Protein AF-A0A352UKM7-F1 (afdb_monomer_lite)

Secondary structure (DSSP, 8-state):
--HHHHHHH---HHHHHTSPPHHHHHHHHHHHH-SSEEEEESSSHHHHHHHHHHHHHT---TTEEEEEEHHHHHHHHHT--SS---HHHHHHHTT----S-TT-HHHHHHHHHHHHTTS-HHHHHHHHHHHHHHHHSPPS-------SSPPPSEEEEEEEESSHHHHHH-HHHHSPBPTTT--B-EE---EEEETTEEEEEEEETTTEEEEEEEEEEE-TTS-EEEEEEEEE--HHHHHHHHHHHSSPP------------

Sequence (261 aa):
MHYKVKKLTGFDKERLALGASFPEALERLRTWCGENVTFLTWGYDDRYIMEQNIIIHDLDWDWITDWVNLQLIYNLQTGGDKNQKALSTAMAHFGIEQTRVAHDALGDAYNTGLVCSQLDLGLGLAQYTDAVKAMAAKPPKEKKAENNGPDPLQHMSFAPFSSKGEAFADKNLVAPSCPICDREMTLKKWVNQGDQRYMNLAECPEHGKDLVRLKFRRGDDGAYSVTRIIYPADESLERFYGKKASQPGHRGKRRSRVKKI

Foldseek 3Di:
DDPVLCVQQVDDPVNVVVDDDPVVVVVVVCVVPDAADEAEAQDDVVVVVNVVVCVVVVHDDNRYNYYHNVVLQVCVVVVHDPDRDDLVVLCVVVVNDQPDDPNHPVSRVVSSVVSVVVGPVVVSVVCRVVSVVVSVDDDDDDDDDDDPAADWLDKDKDDWALDPVRQCVDCVNPFFADSPPRHTWDWDDWFDPPQQKIWIWTADPPLGIKIKMWHWDQDPVRIIMIMITIGHDDPVNVVVVVVRVPDDDPPPPPPPPPDDD

pLDDT: mean 79.45, std 16.73, range [32.88, 97.44]

Structure (mmCIF, N/CA/C/O backbone):
data_AF-A0A352UKM7-F1
#
_entry.id   AF-A0A352UKM7-F1
#
loop_
_atom_site.group_PDB
_atom_site.id
_atom_site.type_symbol
_atom_site.label_atom_id
_atom_site.label_alt_id
_atom_site.label_comp_id
_atom_site.label_asym_id
_atom_site.label_entity_id
_atom_site.label_seq_id
_atom_site.pdbx_PDB_ins_code
_atom_site.Cartn_x
_atom_site.Cartn_y
_atom_site.Cartn_z
_atom_site.occupancy
_atom_site.B_iso_or_equiv
_atom_site.auth_seq_id
_atom_site.auth_comp_id
_atom_site.auth_asym_id
_atom_site.auth_atom_id
_atom_site.pdbx_PDB_model_num
ATOM 1 N N . MET A 1 1 ? 18.880 9.086 9.782 1.00 52.75 1 MET A N 1
ATOM 2 C CA . MET A 1 1 ? 17.548 9.705 9.619 1.00 52.75 1 MET A CA 1
ATOM 3 C C . MET A 1 1 ? 17.629 10.869 8.643 1.00 52.75 1 MET A C 1
ATOM 5 O O . MET A 1 1 ? 18.496 11.721 8.809 1.00 52.75 1 MET A O 1
ATOM 9 N N . HIS A 1 2 ? 16.785 10.870 7.609 1.00 55.34 2 HIS A N 1
ATOM 10 C CA . HIS A 1 2 ? 16.738 11.924 6.591 1.00 55.34 2 HIS A CA 1
ATOM 11 C C . HIS A 1 2 ? 15.922 13.129 7.094 1.00 55.34 2 HIS A C 1
ATOM 13 O O . HIS A 1 2 ? 14.887 12.946 7.731 1.00 55.34 2 HIS A O 1
ATOM 19 N N . TYR A 1 3 ? 16.353 14.357 6.791 1.00 52.31 3 TYR A N 1
ATOM 20 C CA . TYR A 1 3 ? 15.787 15.588 7.371 1.00 52.31 3 TYR A CA 1
ATOM 21 C C . TYR A 1 3 ? 14.284 15.790 7.090 1.00 52.31 3 TYR A C 1
ATOM 23 O O . TYR A 1 3 ? 13.563 16.297 7.943 1.00 52.31 3 TYR A O 1
ATOM 31 N N . LYS A 1 4 ? 13.794 15.349 5.921 1.00 47.53 4 LYS A N 1
ATOM 32 C CA . LYS A 1 4 ? 12.360 15.402 5.576 1.00 47.53 4 LYS A CA 1
ATOM 33 C C . LYS A 1 4 ? 11.494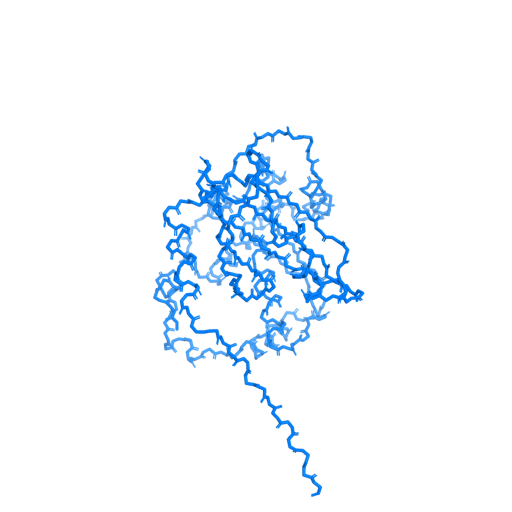 14.530 6.491 1.00 47.53 4 LYS A C 1
ATOM 35 O O . LYS A 1 4 ? 10.422 14.968 6.874 1.00 47.53 4 LYS A O 1
ATOM 40 N N . VAL A 1 5 ? 11.980 13.346 6.878 1.00 59.12 5 VAL A N 1
ATOM 41 C CA . VAL A 1 5 ? 11.258 12.434 7.785 1.00 59.12 5 VAL A CA 1
ATOM 42 C C . VAL A 1 5 ? 11.161 13.059 9.174 1.00 59.12 5 VAL A C 1
ATOM 44 O O . VAL A 1 5 ? 10.069 13.148 9.711 1.00 59.12 5 VAL A O 1
ATOM 47 N N . LYS A 1 6 ? 12.269 13.616 9.689 1.00 59.12 6 LYS A N 1
ATOM 48 C CA . LYS A 1 6 ? 12.283 14.354 10.965 1.00 59.12 6 LYS A CA 1
ATOM 49 C C . LYS A 1 6 ? 11.282 15.518 10.978 1.00 59.12 6 LYS A C 1
ATOM 51 O O . LYS A 1 6 ? 10.613 15.734 11.978 1.00 59.12 6 LYS A O 1
ATOM 56 N N . LYS A 1 7 ? 11.178 16.265 9.872 1.00 60.75 7 LYS A N 1
ATOM 57 C CA . LYS A 1 7 ? 10.247 17.399 9.753 1.00 60.75 7 LYS A CA 1
ATOM 58 C C . LYS A 1 7 ? 8.777 16.963 9.683 1.00 60.75 7 LYS A C 1
ATOM 60 O O . LYS A 1 7 ? 7.927 17.698 10.161 1.00 60.75 7 LYS A O 1
ATOM 65 N N . LEU A 1 8 ? 8.495 15.813 9.071 1.00 59.78 8 LEU A N 1
ATOM 66 C CA . LEU A 1 8 ? 7.136 15.296 8.884 1.00 59.78 8 LEU A CA 1
ATOM 67 C C . LEU A 1 8 ? 6.601 14.569 10.121 1.00 59.78 8 LEU A C 1
ATOM 69 O O . LEU A 1 8 ? 5.457 14.786 10.479 1.00 59.78 8 LEU A O 1
ATOM 73 N N . THR A 1 9 ? 7.414 13.734 10.771 1.00 60.19 9 THR A N 1
ATOM 74 C CA . THR A 1 9 ? 6.951 12.864 11.870 1.00 60.19 9 THR A CA 1
ATOM 75 C C . THR A 1 9 ? 7.321 13.380 13.259 1.00 60.19 9 THR A C 1
ATOM 77 O O . THR A 1 9 ? 6.936 12.793 14.265 1.00 60.19 9 THR A O 1
ATOM 80 N N . GLY A 1 10 ? 8.151 14.424 13.347 1.00 63.66 10 GLY A N 1
ATOM 81 C CA . GLY A 1 10 ? 8.658 14.943 14.620 1.00 63.66 10 GLY A CA 1
ATOM 82 C C . GLY A 1 10 ? 9.646 14.019 15.347 1.00 63.66 10 GLY A C 1
ATOM 83 O O . GLY A 1 10 ? 10.137 14.382 16.413 1.00 63.66 10 GLY A O 1
ATOM 84 N N . PHE A 1 11 ? 9.985 12.846 14.797 1.00 70.00 11 PHE A N 1
ATOM 85 C CA . PHE A 1 11 ? 10.988 11.959 15.389 1.00 70.00 11 PHE A CA 1
ATOM 86 C C . PHE A 1 11 ? 12.402 12.476 15.118 1.00 70.00 11 PHE A C 1
ATOM 88 O O . PHE A 1 11 ? 12.792 12.695 13.968 1.00 70.00 11 PHE A O 1
ATOM 95 N N . ASP A 1 12 ? 13.199 12.630 16.172 1.00 72.06 12 ASP A N 1
ATOM 96 C CA . ASP A 1 12 ? 14.625 12.920 16.081 1.00 72.06 12 ASP A CA 1
ATOM 97 C C . ASP A 1 12 ? 15.489 11.669 16.322 1.00 72.06 12 ASP A C 1
ATOM 99 O O . ASP A 1 12 ? 15.005 10.562 16.565 1.00 72.06 12 ASP A O 1
ATOM 103 N N . LYS A 1 13 ? 16.809 11.835 16.170 1.00 69.44 13 LYS A N 1
ATOM 104 C CA . LYS A 1 13 ? 17.767 10.733 16.325 1.00 69.44 13 LYS A CA 1
ATOM 105 C C . LYS A 1 13 ? 17.835 10.216 17.764 1.00 69.44 13 LYS A C 1
ATOM 107 O O . LYS A 1 13 ? 18.151 9.047 17.945 1.00 69.44 13 LYS A O 1
ATOM 112 N N . GLU A 1 14 ? 17.570 11.070 18.746 1.00 75.62 14 GLU A N 1
ATOM 113 C CA . GLU A 1 14 ? 17.657 10.746 20.171 1.00 75.62 14 GLU A CA 1
ATOM 114 C C . GLU A 1 14 ? 16.472 9.872 20.584 1.00 75.62 14 GLU A C 1
ATOM 116 O O . GLU A 1 14 ? 16.666 8.786 21.127 1.00 75.62 14 GLU A O 1
ATOM 121 N N . ARG A 1 15 ? 15.252 10.256 20.194 1.00 74.56 15 ARG A N 1
ATOM 122 C CA . ARG A 1 15 ? 14.043 9.452 20.396 1.00 74.56 15 ARG A CA 1
ATOM 123 C C . ARG A 1 15 ? 14.102 8.115 19.659 1.00 74.56 15 ARG A C 1
ATOM 125 O O . ARG A 1 15 ? 13.649 7.112 20.198 1.00 74.56 15 ARG A O 1
ATOM 132 N N . LEU A 1 16 ? 14.683 8.075 18.456 1.00 76.62 16 LEU A N 1
ATOM 133 C CA . LEU A 1 16 ? 14.915 6.812 17.745 1.00 76.62 16 LEU A CA 1
ATOM 134 C C . LEU A 1 16 ? 15.900 5.890 18.469 1.00 76.62 16 LEU A C 1
ATOM 136 O O . LEU A 1 16 ? 15.700 4.681 18.455 1.00 76.62 16 LEU A O 1
ATOM 140 N N . ALA A 1 17 ? 16.960 6.438 19.068 1.00 78.25 17 ALA A N 1
ATOM 141 C CA . ALA A 1 17 ? 17.970 5.644 19.768 1.00 78.25 17 ALA A CA 1
ATOM 142 C C . ALA A 1 17 ? 17.420 4.969 21.035 1.00 78.25 17 ALA A C 1
ATOM 144 O O . ALA A 1 17 ? 17.958 3.955 21.465 1.00 78.25 17 ALA A O 1
ATOM 145 N N . LEU A 1 18 ? 16.344 5.519 21.605 1.00 83.38 18 LEU A N 1
ATOM 146 C CA . LEU A 1 18 ? 15.603 4.946 22.733 1.00 83.38 18 LEU A CA 1
ATOM 147 C C . LEU A 1 18 ? 14.523 3.938 22.298 1.00 83.38 18 LEU A C 1
ATOM 149 O O . LEU A 1 18 ? 13.893 3.307 23.146 1.00 83.38 18 LEU A O 1
ATOM 153 N N . GLY A 1 19 ? 14.265 3.819 20.994 1.00 84.00 19 GLY A N 1
ATOM 154 C CA . GLY A 1 19 ? 13.262 2.911 20.449 1.00 84.00 19 GLY A CA 1
ATOM 155 C C . GLY A 1 19 ? 13.699 1.449 20.514 1.00 84.00 19 GLY A C 1
ATOM 156 O O . GLY A 1 19 ? 14.886 1.134 20.468 1.00 84.00 19 GLY A O 1
ATOM 157 N N . ALA A 1 20 ? 12.720 0.547 20.579 1.00 88.94 20 ALA A N 1
ATOM 158 C CA . ALA A 1 20 ? 12.967 -0.877 20.379 1.00 88.94 20 ALA A CA 1
ATOM 159 C C . ALA A 1 20 ? 13.347 -1.151 18.916 1.00 88.94 20 ALA A C 1
ATOM 161 O O . ALA A 1 20 ? 12.909 -0.441 18.002 1.00 88.94 20 ALA A O 1
ATOM 162 N N . SER A 1 21 ? 14.135 -2.199 18.680 1.00 90.38 21 SER A N 1
ATOM 163 C CA . SER A 1 21 ? 14.336 -2.702 17.322 1.00 90.38 21 SER A CA 1
ATOM 164 C C . SER A 1 21 ? 13.013 -3.213 16.738 1.00 90.38 21 SER A C 1
ATOM 166 O O . SER A 1 21 ? 12.087 -3.550 17.476 1.00 90.38 21 SER A O 1
ATOM 168 N N . PHE A 1 22 ? 12.908 -3.284 15.409 1.00 88.31 22 PHE A N 1
ATOM 169 C CA . PHE A 1 22 ? 11.679 -3.756 14.764 1.00 88.31 22 PHE A CA 1
ATOM 170 C C . PHE A 1 22 ? 11.248 -5.164 15.233 1.00 88.31 22 PHE A C 1
ATOM 172 O O . PHE A 1 22 ? 10.084 -5.298 15.602 1.00 88.31 22 PHE A O 1
ATOM 179 N N . PRO A 1 23 ? 12.140 -6.179 15.325 1.00 89.38 23 PRO A N 1
ATOM 180 C CA . PRO A 1 23 ? 11.764 -7.488 15.868 1.00 89.38 23 PRO A CA 1
ATOM 181 C C . PRO A 1 23 ? 11.204 -7.425 17.293 1.00 89.38 23 PRO A C 1
ATOM 183 O O . PRO A 1 23 ? 10.173 -8.024 17.579 1.00 89.38 23 PRO A O 1
ATOM 186 N N . GLU A 1 24 ? 11.840 -6.655 18.181 1.00 93.69 24 GLU A N 1
ATOM 187 C CA . GLU A 1 24 ? 11.369 -6.498 19.563 1.00 93.69 24 GLU A CA 1
ATOM 188 C C . GLU A 1 24 ? 10.019 -5.778 19.629 1.00 93.69 24 GLU A C 1
ATOM 190 O O . GLU A 1 24 ? 9.163 -6.131 20.436 1.00 93.69 24 GLU A O 1
ATOM 195 N N . ALA A 1 25 ? 9.823 -4.750 18.800 1.00 95.06 25 ALA A N 1
ATOM 196 C CA . ALA A 1 25 ? 8.570 -4.011 18.739 1.00 95.06 25 ALA A CA 1
ATOM 197 C C . ALA A 1 25 ? 7.427 -4.877 18.190 1.00 95.06 25 ALA A C 1
ATOM 199 O O . ALA A 1 25 ? 6.326 -4.830 18.735 1.00 95.06 25 ALA A O 1
ATOM 200 N N . LEU A 1 26 ? 7.693 -5.682 17.156 1.00 91.69 26 LEU A N 1
ATOM 201 C CA . LEU A 1 26 ? 6.715 -6.596 16.568 1.00 91.69 26 LEU A CA 1
ATOM 202 C C . LEU A 1 26 ? 6.302 -7.687 17.560 1.00 91.69 26 LEU A C 1
ATOM 204 O O . LEU A 1 26 ? 5.113 -7.943 17.712 1.00 91.69 26 LEU A O 1
ATOM 208 N N . GLU A 1 27 ? 7.256 -8.266 18.291 1.00 88.56 27 GLU A N 1
ATOM 209 C CA . GLU A 1 27 ? 6.961 -9.282 19.307 1.00 88.56 27 GLU A CA 1
ATOM 210 C C . GLU A 1 27 ? 6.152 -8.704 20.477 1.00 88.56 27 GLU A C 1
ATOM 212 O O . GLU A 1 27 ? 5.191 -9.312 20.950 1.00 88.56 27 GLU A O 1
ATOM 217 N N . ARG A 1 28 ? 6.476 -7.478 20.914 1.00 96.38 28 ARG A N 1
ATOM 218 C CA . ARG A 1 28 ? 5.671 -6.761 21.917 1.00 96.38 28 ARG A CA 1
ATOM 219 C C . ARG A 1 28 ? 4.260 -6.475 21.411 1.00 96.38 28 ARG A C 1
ATOM 221 O O . ARG A 1 28 ? 3.314 -6.595 22.186 1.00 96.38 28 ARG A O 1
ATOM 228 N N . LEU A 1 29 ? 4.116 -6.101 20.138 1.00 94.62 29 LEU A N 1
ATOM 229 C CA . LEU A 1 29 ? 2.813 -5.869 19.519 1.00 94.62 29 LEU A CA 1
ATOM 230 C C . LEU A 1 29 ? 1.994 -7.163 19.482 1.00 94.62 29 LEU A C 1
ATOM 232 O O . LEU A 1 29 ? 0.863 -7.153 19.961 1.00 94.62 29 LEU A O 1
ATOM 236 N N . ARG A 1 30 ? 2.579 -8.269 19.003 1.00 88.62 30 ARG A N 1
ATOM 237 C CA . ARG A 1 30 ? 1.966 -9.605 19.016 1.00 88.62 30 ARG A CA 1
ATOM 238 C C . ARG A 1 30 ? 1.516 -9.994 20.420 1.00 88.62 30 ARG A C 1
ATOM 240 O O . ARG A 1 30 ? 0.354 -10.319 20.620 1.00 88.62 30 ARG A O 1
ATOM 247 N N . THR A 1 31 ? 2.401 -9.879 21.411 1.00 93.69 31 THR A N 1
ATOM 248 C CA . THR A 1 31 ? 2.084 -10.197 22.815 1.00 93.69 31 THR A CA 1
ATOM 249 C C . THR A 1 31 ? 0.902 -9.377 23.336 1.00 93.69 31 THR A C 1
ATOM 251 O O . THR A 1 31 ? 0.089 -9.877 24.109 1.00 93.69 31 THR A O 1
ATOM 254 N N . TRP A 1 32 ? 0.802 -8.111 22.930 1.00 95.94 32 TRP A N 1
ATOM 255 C CA . TRP A 1 32 ? -0.258 -7.212 23.376 1.00 95.94 32 TRP A CA 1
ATOM 256 C C . TRP A 1 32 ? -1.613 -7.486 22.710 1.00 95.94 32 TRP A C 1
ATOM 258 O O . TRP A 1 32 ? -2.633 -7.447 23.395 1.00 95.94 32 TRP A O 1
ATOM 268 N N . CYS A 1 33 ? -1.644 -7.746 21.399 1.00 91.75 33 CYS A N 1
ATOM 269 C CA . CYS A 1 33 ? -2.899 -7.935 20.659 1.00 91.75 33 CYS A CA 1
ATOM 270 C C . CYS A 1 33 ? -3.347 -9.400 20.528 1.00 91.75 33 CYS A C 1
ATOM 272 O O . CYS A 1 33 ? -4.524 -9.645 20.271 1.00 91.75 33 CYS A O 1
ATOM 274 N N . GLY A 1 34 ? -2.452 -10.358 20.772 1.00 84.75 34 GLY A N 1
ATOM 275 C CA . GLY A 1 34 ? -2.731 -11.787 20.712 1.00 84.75 34 GLY A CA 1
ATOM 276 C C . GLY A 1 34 ? -2.594 -12.388 19.311 1.00 84.75 34 GLY A C 1
ATOM 277 O O . GLY A 1 34 ? -1.933 -11.846 18.429 1.00 84.75 34 GLY A O 1
ATOM 278 N N . GLU A 1 35 ? -3.211 -13.554 19.140 1.00 83.56 35 GLU A N 1
ATOM 279 C CA . GLU A 1 35 ? -3.173 -14.358 17.915 1.00 83.56 35 GLU A CA 1
ATOM 280 C C . GLU A 1 35 ? -4.449 -14.172 17.084 1.00 83.56 35 GLU A C 1
ATOM 282 O O . GLU A 1 35 ? -5.512 -13.858 17.622 1.00 83.56 35 GLU A O 1
ATOM 287 N N . ASN A 1 36 ? -4.362 -14.466 15.787 1.00 83.62 36 ASN A N 1
ATOM 288 C CA . ASN A 1 36 ? -5.459 -14.397 14.816 1.00 83.62 36 ASN A CA 1
ATOM 289 C C . ASN A 1 36 ? -6.118 -13.011 14.714 1.00 83.62 36 ASN A C 1
ATOM 291 O O . ASN A 1 36 ? -7.344 -12.879 14.641 1.00 83.62 36 ASN A O 1
ATOM 295 N N . VAL A 1 37 ? -5.305 -11.956 14.748 1.00 86.69 37 VAL A N 1
ATOM 296 C CA . VAL A 1 37 ? -5.817 -10.583 14.716 1.00 86.69 37 VAL A CA 1
ATOM 297 C C . VAL A 1 37 ? -6.078 -10.116 13.289 1.00 86.69 37 VAL A C 1
ATOM 299 O O . VAL A 1 37 ? -5.390 -10.501 12.347 1.00 86.69 37 VAL A O 1
ATOM 302 N N . THR A 1 38 ? -7.054 -9.228 13.130 1.00 89.50 38 THR A N 1
ATOM 303 C CA . THR A 1 38 ? -7.255 -8.476 11.887 1.00 89.50 38 THR A CA 1
ATOM 304 C C . THR A 1 38 ? -6.916 -7.017 12.134 1.00 89.50 38 THR A C 1
ATOM 306 O O . THR A 1 38 ? -7.483 -6.394 13.034 1.00 89.50 38 THR A O 1
ATOM 309 N N . PHE A 1 39 ? -6.006 -6.456 11.341 1.00 94.00 39 PHE A N 1
ATOM 310 C CA . PHE A 1 39 ? -5.649 -5.047 11.459 1.00 94.00 39 PHE A CA 1
ATOM 311 C C . PHE A 1 39 ? -6.559 -4.160 10.621 1.00 94.00 39 PHE A C 1
ATOM 313 O O . PHE A 1 39 ? -6.812 -4.427 9.451 1.00 94.00 39 PHE A O 1
ATOM 320 N N . LEU A 1 40 ? -7.016 -3.064 11.222 1.00 95.44 40 LEU A N 1
ATOM 321 C CA . LEU A 1 40 ? -7.792 -2.028 10.556 1.00 95.44 40 LEU A CA 1
ATOM 322 C C . LEU A 1 40 ? -6.896 -0.806 10.315 1.00 95.44 40 LEU A C 1
ATOM 324 O O . LEU A 1 40 ? -6.360 -0.239 11.267 1.00 95.44 40 LEU A O 1
ATOM 328 N N . THR A 1 41 ? -6.742 -0.387 9.061 1.00 94.94 41 THR A N 1
ATOM 329 C CA . THR A 1 41 ? -5.887 0.743 8.658 1.00 94.94 41 THR A CA 1
ATOM 330 C C . THR A 1 41 ? -6.686 1.767 7.857 1.00 94.94 41 THR A C 1
ATOM 332 O O . THR A 1 41 ? -7.696 1.436 7.240 1.00 94.94 41 THR A O 1
ATOM 335 N N . TRP A 1 42 ? -6.252 3.031 7.832 1.00 93.62 42 TRP A N 1
ATOM 336 C CA . TRP A 1 42 ? -6.921 4.050 7.010 1.00 93.62 42 TRP A CA 1
ATOM 337 C C . TRP A 1 42 ? -6.649 3.884 5.503 1.00 93.62 42 TRP A C 1
ATOM 339 O O . TRP A 1 42 ? -7.393 4.399 4.676 1.00 93.62 42 TRP A O 1
ATOM 349 N N . GLY A 1 43 ? -5.588 3.173 5.122 1.00 88.25 43 GLY A N 1
ATOM 350 C CA . GLY A 1 43 ? -5.219 2.953 3.726 1.00 88.25 43 GLY A CA 1
ATOM 351 C C . GLY A 1 43 ? -4.404 1.678 3.531 1.00 88.25 43 GLY A C 1
ATOM 352 O O . GLY A 1 43 ? -4.213 0.894 4.458 1.00 88.25 43 GLY A O 1
ATOM 353 N N . TYR A 1 44 ? -3.913 1.466 2.309 1.00 79.19 44 TYR A N 1
ATOM 354 C CA . TYR A 1 44 ? -3.161 0.255 1.947 1.00 79.19 44 TYR A CA 1
ATOM 355 C C . TYR A 1 44 ? -1.670 0.297 2.322 1.00 79.19 44 TYR A C 1
ATOM 357 O O . TYR A 1 44 ? -1.012 -0.744 2.314 1.00 79.19 44 TYR A O 1
ATOM 365 N N . ASP A 1 45 ? -1.130 1.477 2.628 1.00 81.00 45 ASP A N 1
ATOM 366 C CA . ASP A 1 45 ? 0.316 1.672 2.759 1.00 81.00 45 ASP A CA 1
ATOM 367 C C . ASP A 1 45 ? 0.902 0.962 3.987 1.00 81.00 45 ASP A C 1
ATOM 369 O O . ASP A 1 45 ? 1.966 0.347 3.885 1.00 81.00 45 ASP A O 1
ATOM 373 N N . ASP A 1 46 ? 0.201 0.985 5.125 1.00 86.44 46 ASP A N 1
ATOM 374 C CA . ASP A 1 46 ? 0.686 0.413 6.390 1.00 86.44 46 ASP A CA 1
ATOM 375 C C . ASP A 1 46 ? 0.972 -1.085 6.273 1.00 86.44 46 ASP A C 1
ATOM 377 O O . ASP A 1 46 ? 2.035 -1.550 6.691 1.00 86.44 46 ASP A O 1
ATOM 381 N N . ARG A 1 47 ? 0.062 -1.827 5.627 1.00 85.44 47 ARG A N 1
ATOM 382 C CA . ARG A 1 47 ? 0.229 -3.259 5.355 1.00 85.44 47 ARG A CA 1
ATOM 383 C C . ARG A 1 47 ? 1.516 -3.514 4.578 1.00 85.44 47 ARG A C 1
ATOM 385 O O . ARG A 1 47 ? 2.328 -4.340 4.983 1.00 85.44 47 ARG A O 1
ATOM 392 N N . TYR A 1 48 ? 1.723 -2.783 3.482 1.00 78.44 48 TYR A N 1
ATOM 393 C CA . TYR A 1 48 ? 2.905 -2.965 2.642 1.00 78.44 48 TYR A CA 1
ATOM 394 C C . TYR A 1 48 ? 4.196 -2.660 3.410 1.00 78.44 48 TYR A C 1
ATOM 396 O O . TYR A 1 48 ? 5.163 -3.414 3.320 1.00 78.44 48 TYR A O 1
ATOM 404 N N . ILE A 1 49 ? 4.231 -1.575 4.189 1.00 81.38 49 ILE A N 1
ATOM 405 C CA . ILE A 1 49 ? 5.407 -1.223 4.993 1.00 81.38 49 ILE A CA 1
ATOM 406 C C . ILE A 1 49 ? 5.674 -2.273 6.079 1.00 81.38 49 ILE A C 1
ATOM 408 O O . ILE A 1 49 ? 6.835 -2.636 6.284 1.00 81.38 49 ILE A O 1
ATOM 412 N N . MET A 1 50 ? 4.636 -2.790 6.741 1.00 83.81 50 MET A N 1
ATOM 413 C CA . MET A 1 50 ? 4.760 -3.859 7.734 1.00 83.81 50 MET A CA 1
ATOM 414 C C . MET A 1 50 ? 5.327 -5.139 7.106 1.00 83.81 50 MET A C 1
ATOM 416 O O . MET A 1 50 ? 6.359 -5.633 7.560 1.00 83.81 50 MET A O 1
ATOM 420 N N . GLU A 1 51 ? 4.723 -5.620 6.013 1.00 77.56 51 GLU A N 1
ATOM 421 C CA . GLU A 1 51 ? 5.170 -6.815 5.282 1.00 77.56 51 GLU A CA 1
ATOM 422 C C . GLU A 1 51 ? 6.641 -6.688 4.849 1.00 77.56 51 GLU A C 1
ATOM 424 O O . GLU A 1 51 ? 7.441 -7.600 5.052 1.00 77.56 51 GLU A O 1
ATOM 429 N N . GLN A 1 52 ? 7.041 -5.532 4.306 1.00 73.31 52 GLN A N 1
ATOM 430 C CA . GLN A 1 52 ? 8.434 -5.294 3.913 1.00 73.31 52 GLN A CA 1
ATOM 431 C C . GLN A 1 52 ? 9.404 -5.386 5.096 1.00 73.31 52 GLN A C 1
ATOM 433 O O . GLN A 1 52 ? 10.476 -5.975 4.953 1.00 73.31 52 GLN A O 1
ATOM 438 N N . ASN A 1 53 ? 9.062 -4.815 6.256 1.00 74.75 53 ASN A N 1
ATOM 439 C CA . ASN A 1 53 ? 9.940 -4.881 7.426 1.00 74.75 53 ASN A CA 1
ATOM 440 C C . ASN A 1 53 ? 10.046 -6.307 7.973 1.00 74.75 53 ASN A C 1
ATOM 442 O O . ASN A 1 53 ? 11.147 -6.738 8.308 1.00 74.75 53 ASN A O 1
ATOM 446 N N . ILE A 1 54 ? 8.945 -7.058 7.995 1.00 69.00 54 ILE A N 1
ATOM 447 C CA . ILE A 1 54 ? 8.948 -8.457 8.436 1.00 69.00 54 ILE A CA 1
ATOM 448 C C . ILE A 1 54 ? 9.852 -9.307 7.536 1.00 69.00 54 ILE A C 1
ATOM 450 O O . ILE A 1 54 ? 10.718 -10.018 8.041 1.00 69.00 54 ILE A O 1
ATOM 454 N N . ILE A 1 55 ? 9.760 -9.131 6.214 1.00 60.59 55 ILE A N 1
ATOM 455 C CA . ILE A 1 55 ? 10.631 -9.814 5.246 1.00 60.59 55 ILE A CA 1
ATOM 456 C C . ILE A 1 55 ? 12.107 -9.434 5.444 1.00 60.59 55 ILE A C 1
ATOM 458 O O . ILE A 1 55 ? 12.982 -10.295 5.403 1.00 60.59 55 ILE A O 1
ATOM 462 N N . ILE A 1 56 ? 12.415 -8.146 5.639 1.00 66.31 56 ILE A N 1
ATOM 463 C CA . ILE A 1 56 ? 13.799 -7.667 5.825 1.00 66.31 56 ILE A CA 1
ATOM 464 C C . ILE A 1 56 ? 14.434 -8.253 7.090 1.00 66.31 56 ILE A C 1
ATOM 466 O O . ILE A 1 56 ? 15.646 -8.483 7.118 1.00 66.31 56 ILE A O 1
ATOM 470 N N . HIS A 1 57 ? 13.626 -8.461 8.127 1.00 70.00 57 HIS A N 1
ATOM 471 C CA . HIS A 1 57 ? 14.065 -8.960 9.422 1.00 70.00 57 HIS A CA 1
ATOM 472 C C . HIS A 1 57 ? 13.924 -10.480 9.591 1.00 70.00 57 HIS A C 1
ATOM 474 O O . HIS A 1 57 ? 14.328 -10.971 10.641 1.00 70.00 57 HIS A O 1
ATOM 480 N N . ASP A 1 58 ? 13.436 -11.201 8.573 1.00 63.81 58 ASP A N 1
ATOM 481 C CA . ASP A 1 58 ? 13.251 -12.662 8.581 1.00 63.81 58 ASP A CA 1
ATOM 482 C C . ASP A 1 58 ? 12.359 -13.132 9.748 1.00 63.81 58 ASP A C 1
ATOM 484 O O . ASP A 1 58 ? 12.717 -14.030 10.510 1.00 63.81 58 ASP A O 1
ATOM 488 N N . LEU A 1 59 ? 11.222 -12.449 9.937 1.00 67.12 59 LEU A N 1
ATOM 489 C CA . LEU A 1 59 ? 10.263 -12.721 11.015 1.00 67.12 59 LEU A CA 1
ATOM 490 C C . LEU A 1 59 ? 8.998 -13.412 10.488 1.00 67.12 59 LEU A C 1
ATOM 492 O O . LEU A 1 59 ? 8.691 -13.351 9.299 1.00 67.12 59 LEU A O 1
ATOM 496 N N . ASP A 1 60 ? 8.254 -14.022 11.407 1.00 67.06 60 ASP A N 1
ATOM 497 C CA . ASP A 1 60 ? 6.960 -14.658 11.157 1.00 67.06 60 ASP A CA 1
ATOM 498 C C . ASP A 1 60 ? 5.798 -13.688 11.463 1.00 67.06 60 ASP A C 1
ATOM 500 O O . ASP A 1 60 ? 5.883 -12.852 12.371 1.00 67.06 60 ASP A O 1
ATOM 504 N N . TRP A 1 61 ? 4.710 -13.794 10.701 1.00 74.12 61 TRP A N 1
ATOM 505 C CA . TRP A 1 61 ? 3.490 -13.004 10.862 1.00 74.12 61 TRP A CA 1
ATOM 506 C C . TRP A 1 61 ? 2.209 -13.836 10.889 1.00 74.12 61 TRP A C 1
ATOM 508 O O . TRP A 1 61 ? 1.130 -13.256 10.796 1.00 74.12 61 TRP A O 1
ATOM 518 N N . ASP A 1 62 ? 2.297 -15.162 11.019 1.00 77.00 62 ASP A N 1
ATOM 519 C CA . ASP A 1 62 ? 1.149 -16.083 10.957 1.00 77.00 62 ASP A CA 1
ATOM 520 C C . ASP A 1 62 ? 0.068 -15.809 12.028 1.00 77.00 62 ASP A C 1
ATOM 522 O O . ASP A 1 62 ? -1.059 -16.291 11.933 1.00 77.00 62 ASP A O 1
ATOM 526 N N . TRP A 1 63 ? 0.383 -14.973 13.022 1.00 78.06 63 TRP A N 1
ATOM 527 C CA . TRP A 1 63 ? -0.540 -14.460 14.037 1.00 78.06 63 TRP A CA 1
ATOM 528 C C . TRP A 1 63 ? -1.486 -13.352 13.527 1.00 78.06 63 TRP A C 1
ATOM 530 O O . TRP A 1 63 ? -2.466 -13.020 14.198 1.00 78.06 63 TRP A O 1
ATOM 540 N N . ILE A 1 64 ? -1.220 -12.775 12.350 1.00 82.50 64 ILE A N 1
ATOM 541 C CA . ILE A 1 64 ? -2.069 -11.779 11.685 1.00 82.50 64 ILE A CA 1
ATOM 542 C C . ILE A 1 64 ? -2.917 -12.494 10.631 1.00 82.50 64 ILE A C 1
ATOM 544 O O . ILE A 1 64 ? -2.404 -12.984 9.628 1.00 82.50 64 ILE A O 1
ATOM 548 N N . THR A 1 65 ? -4.232 -12.515 10.827 1.00 80.56 65 THR A N 1
ATOM 549 C CA . THR A 1 65 ? -5.172 -13.183 9.921 1.00 80.56 65 THR A CA 1
ATOM 550 C C . THR A 1 65 ? -5.484 -12.349 8.687 1.00 80.56 65 THR A C 1
ATOM 552 O O . THR A 1 65 ? -5.533 -12.891 7.585 1.00 80.56 65 THR A O 1
ATOM 555 N N . ASP A 1 66 ? -5.728 -11.045 8.849 1.00 85.19 66 ASP A N 1
ATOM 556 C CA . ASP A 1 66 ? -6.142 -10.197 7.727 1.00 85.19 66 ASP A CA 1
ATOM 557 C C . ASP A 1 66 ? -5.911 -8.695 7.975 1.00 85.19 66 ASP A C 1
ATOM 559 O O . ASP A 1 66 ? -5.529 -8.260 9.066 1.00 85.19 66 ASP A O 1
ATOM 563 N N . TRP A 1 67 ? -6.160 -7.894 6.937 1.00 91.12 67 TRP A N 1
ATOM 564 C CA . TRP A 1 67 ? -6.073 -6.439 6.930 1.00 91.12 67 TRP A CA 1
ATOM 565 C C . TRP A 1 67 ? -7.294 -5.811 6.252 1.00 91.12 67 TRP A C 1
ATOM 567 O O . TRP A 1 67 ? -7.618 -6.106 5.098 1.00 91.12 67 TRP A O 1
ATOM 577 N N . VAL A 1 68 ? -7.913 -4.849 6.928 1.00 93.38 68 VAL A N 1
ATOM 578 C CA . VAL A 1 68 ? -9.081 -4.111 6.449 1.00 93.38 68 VAL A CA 1
ATOM 579 C C . VAL A 1 68 ? -8.737 -2.635 6.282 1.00 93.38 68 VAL A C 1
ATOM 581 O O . VAL A 1 68 ? -8.327 -1.956 7.220 1.00 93.38 68 VAL A O 1
ATOM 584 N N . ASN A 1 69 ? -8.965 -2.121 5.077 1.00 93.88 69 ASN A N 1
ATOM 585 C CA . ASN A 1 69 ? -8.855 -0.709 4.755 1.00 93.88 69 ASN A CA 1
ATOM 586 C C . ASN A 1 69 ? -10.171 0.012 5.100 1.00 93.88 69 ASN A C 1
ATOM 588 O O . ASN A 1 69 ? -11.147 -0.048 4.346 1.00 93.88 69 ASN A O 1
ATOM 592 N N . LEU A 1 70 ? -10.185 0.741 6.215 1.00 95.88 70 LEU A N 1
ATOM 593 C CA . LEU A 1 70 ? -11.344 1.488 6.702 1.00 95.88 70 LEU A CA 1
ATOM 594 C C . LEU A 1 70 ? -11.820 2.561 5.717 1.00 95.88 70 LEU A C 1
ATOM 596 O O . LEU A 1 70 ? -13.018 2.823 5.639 1.00 95.88 70 LEU A O 1
ATOM 600 N N . GLN A 1 71 ? -10.925 3.160 4.928 1.00 93.88 71 GLN A N 1
ATOM 601 C CA . GLN A 1 71 ? -11.322 4.157 3.934 1.00 93.88 71 GLN A CA 1
ATOM 602 C C . GLN A 1 71 ? -12.251 3.574 2.867 1.00 93.88 71 GLN A C 1
ATOM 604 O O . GLN A 1 71 ? -13.109 4.289 2.351 1.00 93.88 71 GLN A O 1
ATOM 609 N N . LEU A 1 72 ? -12.116 2.285 2.543 1.00 92.06 72 LEU A N 1
ATOM 610 C CA . LEU A 1 72 ? -13.037 1.631 1.618 1.00 92.06 72 LEU A CA 1
ATOM 611 C C . LEU A 1 72 ? -14.450 1.586 2.204 1.00 92.06 72 LEU A C 1
ATOM 613 O O . LEU A 1 72 ? -15.402 1.969 1.532 1.00 92.06 72 LEU A O 1
ATOM 617 N N . ILE A 1 73 ? -14.564 1.188 3.471 1.00 94.62 73 ILE A N 1
ATOM 618 C CA . ILE A 1 73 ? -15.836 1.152 4.202 1.00 94.62 73 ILE A CA 1
ATOM 619 C C . ILE A 1 73 ? -16.433 2.558 4.303 1.00 94.62 73 ILE A C 1
ATOM 621 O O . ILE A 1 73 ? -17.604 2.759 3.987 1.00 94.62 73 ILE A O 1
ATOM 625 N N . TYR A 1 74 ? -15.610 3.544 4.654 1.00 95.00 74 TYR A N 1
ATOM 626 C CA . TYR A 1 74 ? -16.002 4.948 4.656 1.00 95.00 74 TYR A CA 1
ATOM 627 C C . TYR A 1 74 ? -16.569 5.381 3.298 1.00 95.00 74 TYR A C 1
ATOM 629 O O . TYR A 1 74 ? -17.656 5.953 3.239 1.00 95.00 74 TYR A O 1
ATOM 637 N N . ASN A 1 75 ? -15.876 5.090 2.194 1.00 91.75 75 ASN A N 1
ATOM 638 C CA . ASN A 1 75 ? -16.327 5.479 0.858 1.00 91.75 75 ASN A CA 1
ATOM 639 C C . ASN A 1 75 ? -17.648 4.798 0.469 1.00 91.75 75 ASN A C 1
ATOM 641 O O . ASN A 1 75 ? -18.516 5.467 -0.087 1.00 91.75 75 ASN A O 1
ATOM 645 N N . LEU A 1 76 ? -17.835 3.517 0.810 1.00 91.19 76 LEU A N 1
ATOM 646 C CA . LEU A 1 76 ? -19.094 2.802 0.568 1.00 91.19 76 LEU A CA 1
ATOM 647 C C . LEU A 1 76 ? -20.281 3.472 1.269 1.00 91.19 76 LEU A C 1
ATOM 649 O O . LEU A 1 76 ? -21.333 3.648 0.662 1.00 91.19 76 LEU A O 1
ATOM 653 N N . GLN A 1 77 ? -20.108 3.867 2.530 1.00 93.94 77 GLN A N 1
ATOM 654 C CA . GLN A 1 77 ? -21.206 4.386 3.354 1.00 93.94 77 GLN A CA 1
ATOM 655 C C . GLN A 1 77 ? -21.483 5.872 3.133 1.00 93.94 77 GLN A C 1
ATOM 657 O O . GLN A 1 77 ? -22.580 6.345 3.411 1.00 93.94 77 GLN A O 1
ATOM 662 N N . THR A 1 78 ? -20.509 6.611 2.605 1.00 90.12 78 THR A N 1
ATOM 663 C CA . THR A 1 78 ? -20.624 8.061 2.391 1.00 90.12 78 THR A CA 1
ATOM 664 C C . THR A 1 78 ? -20.887 8.452 0.939 1.00 90.12 78 THR A C 1
ATOM 666 O O . THR A 1 78 ? -20.881 9.638 0.616 1.00 90.12 78 THR A O 1
ATOM 669 N N . GLY A 1 79 ? -21.097 7.477 0.045 1.00 78.38 79 GLY A N 1
ATOM 670 C CA . GLY A 1 79 ? -21.229 7.738 -1.393 1.00 78.38 79 GLY A CA 1
ATOM 671 C C . GLY A 1 79 ? -19.951 8.326 -2.000 1.00 78.38 79 GLY A C 1
ATOM 672 O O . GLY A 1 79 ? -19.999 9.063 -2.984 1.00 78.38 79 GLY A O 1
ATOM 673 N N . GLY A 1 80 ? -18.805 8.042 -1.377 1.00 68.81 80 GLY A N 1
ATOM 674 C CA . GLY A 1 80 ? -17.503 8.494 -1.826 1.00 68.81 80 GLY A CA 1
ATOM 675 C C . GLY A 1 80 ? -17.102 7.847 -3.147 1.00 68.81 80 GLY A C 1
ATOM 676 O O . GLY A 1 80 ? -17.416 6.689 -3.414 1.00 68.81 80 GLY A O 1
ATOM 677 N N . ASP A 1 81 ? -16.361 8.589 -3.967 1.00 68.44 81 ASP A N 1
ATOM 678 C CA . ASP A 1 81 ? -15.701 8.014 -5.134 1.00 68.44 81 ASP A CA 1
ATOM 679 C C . ASP A 1 81 ? -14.621 6.984 -4.741 1.00 68.44 81 ASP A C 1
ATOM 681 O O . ASP A 1 81 ? -14.306 6.756 -3.570 1.00 68.44 81 ASP A O 1
ATOM 685 N N . LYS A 1 82 ? -14.043 6.328 -5.751 1.00 65.75 82 LYS A N 1
ATOM 686 C CA . LYS A 1 82 ? -12.981 5.329 -5.561 1.00 65.75 82 LYS A CA 1
ATOM 687 C C . LYS A 1 82 ? -11.607 5.957 -5.277 1.00 65.75 82 LYS A C 1
ATOM 689 O O . LYS A 1 82 ? -10.620 5.224 -5.236 1.00 65.75 82 LYS A O 1
ATOM 694 N N . ASN A 1 83 ? -11.519 7.281 -5.126 1.00 71.06 83 ASN A N 1
ATOM 695 C CA . ASN A 1 83 ? -10.246 7.962 -4.939 1.00 71.06 83 ASN A CA 1
ATOM 696 C C . ASN A 1 83 ? -9.760 7.826 -3.495 1.00 71.06 83 ASN A C 1
ATOM 698 O O . ASN A 1 83 ? -10.546 7.727 -2.547 1.00 71.06 83 ASN A O 1
ATOM 702 N N . GLN A 1 84 ? -8.436 7.829 -3.332 1.00 73.62 84 GLN A N 1
ATOM 703 C CA . GLN A 1 84 ? -7.842 7.850 -2.003 1.00 73.62 84 GLN A CA 1
ATOM 704 C C . GLN A 1 84 ? -8.101 9.193 -1.324 1.00 73.62 84 GLN A C 1
ATOM 706 O O . GLN A 1 84 ? -7.919 10.251 -1.926 1.00 73.62 84 GLN A O 1
ATOM 711 N N . LYS A 1 85 ? -8.502 9.150 -0.052 1.00 84.56 85 LYS A N 1
ATOM 712 C CA . LYS A 1 85 ? -8.804 10.341 0.751 1.00 84.56 85 LYS A CA 1
ATOM 713 C C . LYS A 1 85 ? -7.848 10.483 1.928 1.00 84.56 85 LYS A C 1
ATOM 715 O O . LYS A 1 85 ? -7.406 9.511 2.538 1.00 84.56 85 LYS A O 1
ATOM 720 N N . ALA A 1 86 ? -7.538 11.718 2.297 1.00 89.50 86 ALA A N 1
ATOM 721 C CA . ALA A 1 86 ? -6.816 11.951 3.539 1.00 89.50 86 ALA A CA 1
ATOM 722 C C . ALA A 1 86 ? -7.709 11.586 4.738 1.00 89.50 86 ALA A C 1
ATOM 724 O O . ALA A 1 86 ? -8.928 11.761 4.682 1.00 89.50 86 ALA A O 1
ATOM 725 N N . LEU A 1 87 ? -7.112 11.116 5.837 1.00 91.69 87 LEU A N 1
ATOM 726 C CA . LEU A 1 87 ? -7.846 10.851 7.083 1.00 91.69 87 LEU A CA 1
ATOM 727 C C . LEU A 1 87 ? -8.563 12.112 7.583 1.00 91.69 87 LEU A C 1
ATOM 729 O O . LEU A 1 87 ? -9.718 12.052 7.999 1.00 91.69 87 LEU A O 1
ATOM 733 N N . SER A 1 88 ? -7.921 13.272 7.427 1.00 91.06 88 SER A N 1
ATOM 734 C CA . SER A 1 88 ? -8.498 14.580 7.748 1.00 91.06 88 SER A CA 1
ATOM 735 C C . SER A 1 88 ? -9.800 14.873 6.997 1.00 91.06 88 SER A C 1
ATOM 737 O O . SER A 1 88 ? -10.672 15.541 7.544 1.00 91.06 88 SER A O 1
ATOM 739 N N . THR A 1 89 ? -9.980 14.348 5.780 1.00 91.56 89 THR A N 1
ATOM 740 C CA . THR A 1 89 ? -11.230 14.499 5.021 1.00 91.56 89 THR A CA 1
ATOM 741 C C . THR A 1 89 ? -12.387 13.783 5.712 1.00 91.56 89 THR A C 1
ATOM 743 O O . THR A 1 89 ? -13.475 14.342 5.815 1.00 91.56 89 THR A O 1
ATOM 746 N N . ALA A 1 90 ? -12.163 12.565 6.205 1.00 93.62 90 ALA A N 1
ATOM 747 C CA . ALA A 1 90 ? -13.193 11.814 6.915 1.00 93.62 90 ALA A CA 1
ATOM 748 C C . ALA A 1 90 ? -13.461 12.381 8.311 1.00 93.62 90 ALA A C 1
ATOM 750 O O . ALA A 1 90 ? -14.613 12.466 8.724 1.00 93.62 90 ALA A O 1
ATOM 751 N N . MET A 1 91 ? -12.417 12.844 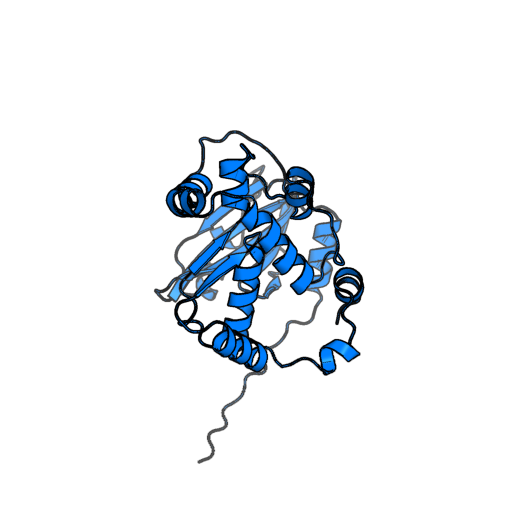9.005 1.00 94.88 91 MET A N 1
ATOM 752 C CA . MET A 1 91 ? -12.581 13.561 10.271 1.00 94.88 91 MET A CA 1
ATOM 753 C C . MET A 1 91 ? -13.445 14.812 10.092 1.00 94.88 91 MET A C 1
ATOM 755 O O . MET A 1 91 ? -14.401 14.999 10.835 1.00 94.88 91 MET A O 1
ATOM 759 N N . ALA A 1 92 ? -13.161 15.627 9.069 1.00 93.69 92 ALA A N 1
ATOM 760 C CA . ALA A 1 92 ? -13.951 16.816 8.764 1.00 93.69 92 ALA A CA 1
ATOM 761 C C . ALA A 1 92 ? -15.408 16.474 8.419 1.00 93.69 92 ALA A C 1
ATOM 763 O O . ALA A 1 92 ? -16.311 17.164 8.882 1.00 93.69 92 ALA A O 1
ATOM 764 N N . HIS A 1 93 ? -15.644 15.399 7.658 1.00 93.69 93 HIS A N 1
ATOM 765 C CA . HIS A 1 93 ? -16.996 14.939 7.332 1.00 93.69 93 HIS A CA 1
ATOM 766 C C . HIS A 1 93 ? -17.802 14.616 8.600 1.00 93.69 93 HIS A C 1
ATOM 768 O O . HIS A 1 93 ? -18.923 15.091 8.749 1.00 93.69 93 HIS A O 1
ATOM 774 N N . PHE A 1 94 ? -17.223 13.882 9.548 1.00 95.31 94 PHE A N 1
ATOM 775 C CA . PHE A 1 94 ? -17.906 13.535 10.796 1.00 95.31 94 PHE A CA 1
ATOM 776 C C . PHE A 1 94 ? -17.833 14.617 11.886 1.00 95.31 94 PHE A C 1
ATOM 778 O O . PHE A 1 94 ? -18.285 14.384 13.003 1.00 95.31 94 PHE A O 1
ATOM 785 N N . GLY A 1 95 ? -17.256 15.789 11.600 1.00 94.88 95 GLY A N 1
ATOM 786 C CA . GLY A 1 95 ? -17.071 16.844 12.600 1.00 94.88 95 GLY A CA 1
ATOM 787 C C . GLY A 1 95 ? -16.131 16.450 13.747 1.00 94.88 95 GLY A C 1
ATOM 788 O O . GLY A 1 95 ? -16.249 16.976 14.850 1.00 94.88 95 GLY A O 1
ATOM 789 N N . ILE A 1 96 ? -15.206 15.516 13.508 1.00 94.25 96 ILE A N 1
ATOM 790 C CA . ILE A 1 96 ? -14.220 15.068 14.494 1.00 94.25 96 ILE A CA 1
ATOM 791 C C . ILE A 1 96 ? -13.104 16.110 14.583 1.00 94.25 96 ILE A C 1
ATOM 793 O O . ILE A 1 96 ? -12.366 16.342 13.623 1.00 94.25 96 ILE A O 1
ATOM 797 N N . GLU A 1 97 ? -12.949 16.710 15.760 1.00 89.38 97 GLU A N 1
ATOM 798 C CA . GLU A 1 97 ? -11.877 17.665 16.025 1.00 89.38 97 GLU A CA 1
ATOM 799 C C . GLU A 1 97 ? -10.507 16.971 16.086 1.00 89.38 97 GLU A C 1
ATOM 801 O O . GLU A 1 97 ? -10.318 15.945 16.749 1.00 89.38 97 GLU A O 1
ATOM 806 N N . GLN A 1 98 ? -9.513 17.561 15.419 1.00 79.50 98 GLN A N 1
ATOM 807 C CA . GLN A 1 98 ? -8.139 17.091 15.503 1.00 79.50 98 GLN A CA 1
ATOM 808 C C . GLN A 1 98 ? -7.496 17.528 16.825 1.00 79.50 98 GLN A C 1
ATOM 810 O O . GLN A 1 98 ? -6.935 18.611 16.946 1.00 79.50 98 GLN A O 1
ATOM 815 N N . THR A 1 99 ? -7.529 16.634 17.808 1.00 76.50 99 THR A N 1
ATOM 816 C CA . THR A 1 99 ? -6.971 16.871 19.152 1.00 76.50 99 THR A CA 1
ATOM 817 C C . THR A 1 99 ? -5.519 16.409 19.309 1.00 76.50 99 THR A C 1
ATOM 819 O O . THR A 1 99 ? -4.893 16.642 20.343 1.00 76.50 99 THR A O 1
ATOM 822 N N . ARG A 1 100 ? -4.955 15.751 18.287 1.00 74.06 100 ARG A N 1
ATOM 823 C CA . ARG A 1 100 ? -3.580 15.225 18.270 1.00 74.06 100 ARG A CA 1
ATOM 824 C C . ARG A 1 100 ? -2.815 15.717 17.047 1.00 74.06 100 ARG A C 1
ATOM 826 O O . ARG A 1 100 ? -3.400 15.980 15.997 1.00 74.06 100 ARG A O 1
ATOM 833 N N . VAL A 1 101 ? -1.494 15.802 17.188 1.00 73.19 101 VAL A N 1
ATOM 834 C CA . VAL A 1 101 ? -0.586 16.227 16.115 1.00 73.19 101 VAL A CA 1
ATOM 835 C C . VAL A 1 101 ? -0.744 15.303 14.904 1.00 73.19 101 VAL A C 1
ATOM 837 O O . VAL A 1 101 ? -0.683 14.084 15.044 1.00 73.19 101 VAL A O 1
ATOM 840 N N . ALA A 1 102 ? -0.963 15.890 13.725 1.00 65.12 102 ALA A N 1
ATOM 841 C CA . ALA A 1 102 ? -1.000 15.151 12.465 1.00 65.12 102 ALA A CA 1
ATOM 842 C C . ALA A 1 102 ? 0.345 14.459 12.207 1.00 65.12 102 ALA A C 1
ATOM 844 O O . ALA A 1 102 ? 1.389 15.035 12.520 1.00 65.12 102 ALA A O 1
ATOM 845 N N . HIS A 1 103 ? 0.327 13.290 11.561 1.00 68.31 103 HIS A N 1
ATOM 846 C CA . HIS A 1 103 ? 1.538 12.543 11.187 1.00 68.31 103 HIS A CA 1
ATOM 847 C C . HIS A 1 103 ? 2.328 11.970 12.377 1.00 68.31 103 HIS A C 1
ATOM 849 O O . HIS A 1 103 ? 3.514 11.644 12.255 1.00 68.31 103 HIS A O 1
ATOM 855 N N . ASP A 1 104 ? 1.658 11.820 13.520 1.00 83.62 104 ASP A N 1
ATOM 856 C CA . ASP A 1 104 ? 2.063 10.937 14.608 1.00 83.62 104 ASP A CA 1
ATOM 857 C C . ASP A 1 104 ? 1.285 9.621 14.490 1.00 83.62 104 ASP A C 1
ATOM 859 O O . ASP A 1 104 ? 0.058 9.630 14.435 1.00 83.62 104 ASP A O 1
ATOM 863 N N . ALA A 1 105 ? 1.984 8.482 14.470 1.00 86.69 105 ALA A N 1
ATOM 864 C CA . ALA A 1 105 ? 1.361 7.182 14.199 1.00 86.69 105 ALA A CA 1
ATOM 865 C C . ALA A 1 105 ? 0.270 6.809 15.220 1.00 86.69 105 ALA A C 1
ATOM 867 O O . ALA A 1 105 ? -0.758 6.243 14.852 1.00 86.69 105 ALA A O 1
ATOM 868 N N . LEU A 1 106 ? 0.467 7.150 16.500 1.00 89.00 106 LEU A N 1
ATOM 869 C CA . LEU A 1 106 ? -0.541 6.910 17.532 1.00 89.00 106 LEU A CA 1
ATOM 870 C C . LEU A 1 106 ? -1.734 7.858 17.367 1.00 89.00 106 LEU A C 1
ATOM 872 O O . LEU A 1 106 ? -2.878 7.439 17.537 1.00 89.00 106 LEU A O 1
ATOM 876 N N . GLY A 1 107 ? -1.478 9.123 17.026 1.00 89.88 107 GLY A N 1
ATOM 877 C CA . GLY A 1 107 ? -2.516 10.086 16.669 1.00 89.88 107 GLY A CA 1
ATOM 878 C C . GLY A 1 107 ? -3.372 9.625 15.490 1.00 89.88 107 GLY A C 1
ATOM 879 O O . GLY A 1 107 ? -4.598 9.629 15.591 1.00 89.88 107 GLY A O 1
ATOM 880 N N . ASP A 1 108 ? -2.742 9.165 14.413 1.00 91.12 108 ASP A N 1
ATOM 881 C CA . ASP A 1 108 ? -3.430 8.697 13.210 1.00 91.12 108 ASP A CA 1
ATOM 882 C C . ASP A 1 108 ? -4.225 7.406 13.480 1.00 91.12 108 ASP A C 1
ATOM 884 O O . ASP A 1 108 ? -5.376 7.296 13.048 1.00 91.12 108 ASP A O 1
ATOM 888 N N . ALA A 1 109 ? -3.690 6.468 14.273 1.00 93.19 109 ALA A N 1
ATOM 889 C CA . ALA A 1 109 ? -4.421 5.274 14.708 1.00 93.19 109 ALA A CA 1
ATOM 890 C C . ALA A 1 109 ? -5.639 5.623 15.584 1.00 93.19 109 ALA A C 1
ATOM 892 O O . ALA A 1 109 ? -6.731 5.094 15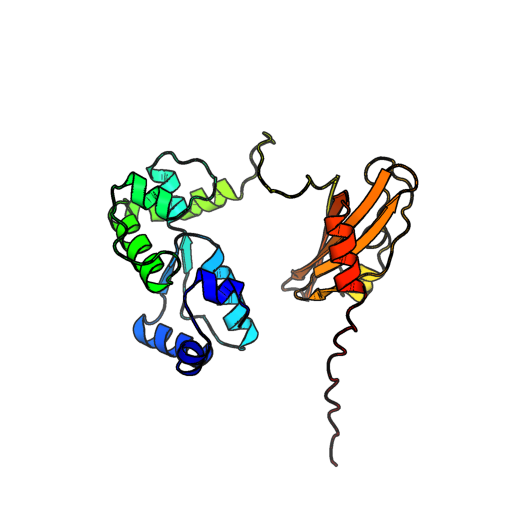.375 1.00 93.19 109 ALA A O 1
ATOM 893 N N . TYR A 1 110 ? -5.480 6.560 16.525 1.00 93.44 110 TYR A N 1
ATOM 894 C CA . TYR A 1 110 ? -6.572 7.044 17.372 1.00 93.44 110 TYR A CA 1
ATOM 895 C C . TYR A 1 110 ? -7.686 7.695 16.542 1.00 93.44 110 TYR A C 1
ATOM 897 O O . TYR A 1 110 ? -8.857 7.347 16.686 1.00 93.44 110 TYR A O 1
ATOM 905 N N . ASN A 1 111 ? -7.323 8.589 15.622 1.00 93.56 111 ASN A N 1
ATOM 906 C CA . ASN A 1 111 ? -8.273 9.262 14.739 1.00 93.56 111 ASN A CA 1
ATOM 907 C C . ASN A 1 111 ? -8.967 8.279 13.784 1.00 93.56 111 ASN A C 1
ATOM 909 O O . ASN A 1 111 ? -10.165 8.402 13.545 1.00 93.56 111 ASN A O 1
ATOM 913 N N . THR A 1 112 ? -8.249 7.268 13.289 1.00 95.44 112 THR A N 1
ATOM 914 C CA . THR A 1 112 ? -8.838 6.169 12.506 1.00 95.44 112 THR A CA 1
ATOM 915 C C . THR A 1 112 ? -9.886 5.416 13.330 1.00 95.44 112 THR A C 1
ATOM 917 O O . THR A 1 112 ? -10.972 5.137 12.828 1.00 95.44 112 THR A O 1
ATOM 920 N N . GLY A 1 113 ? -9.612 5.155 14.613 1.00 95.75 113 GLY A N 1
ATOM 921 C CA . GLY A 1 113 ? -10.580 4.569 15.545 1.00 95.75 113 GLY A CA 1
ATOM 922 C C . GLY A 1 113 ? -11.818 5.444 15.770 1.00 95.75 113 GLY A C 1
ATOM 923 O O . GLY A 1 113 ? -12.933 4.927 15.802 1.00 95.75 113 GLY A O 1
ATOM 924 N N . LEU A 1 114 ? -11.651 6.769 15.857 1.00 95.81 114 LEU A N 1
ATOM 925 C CA . LEU A 1 114 ? -12.779 7.703 15.947 1.00 95.81 114 LEU A CA 1
ATOM 926 C C . LEU A 1 114 ? -13.625 7.721 14.673 1.00 95.81 114 LEU A C 1
ATOM 928 O O . LEU A 1 114 ? -14.844 7.737 14.762 1.00 95.81 114 LEU A O 1
ATOM 932 N N . VAL A 1 115 ? -13.008 7.686 13.491 1.00 96.44 115 VAL A N 1
ATOM 933 C CA . VAL A 1 115 ? -13.759 7.572 12.232 1.00 96.44 115 VAL A CA 1
ATOM 934 C C . VAL A 1 115 ? -14.497 6.234 12.169 1.00 96.44 115 VAL A C 1
ATOM 936 O O . VAL A 1 115 ? -15.659 6.195 11.779 1.00 96.44 115 VAL A O 1
ATOM 939 N N . CYS A 1 116 ? -13.856 5.146 12.601 1.00 97.44 116 CYS A N 1
ATOM 940 C CA . CYS A 1 116 ? -14.465 3.819 12.652 1.00 97.44 116 CYS A CA 1
ATOM 941 C C . CYS A 1 116 ? -15.741 3.801 13.506 1.00 97.44 116 CYS A C 1
ATOM 943 O O . CYS A 1 116 ? -16.725 3.186 13.111 1.00 97.44 116 CYS A O 1
ATOM 945 N N . SER A 1 117 ? -15.764 4.525 14.632 1.00 96.81 117 SER A N 1
ATOM 946 C CA . SER A 1 117 ? -16.940 4.581 15.512 1.00 96.81 117 SER A CA 1
ATOM 947 C C . SER A 1 117 ? -18.142 5.321 14.915 1.00 96.81 117 SER A C 1
ATOM 949 O O . SER A 1 117 ? -19.246 5.191 15.438 1.00 96.81 117 SER A O 1
ATOM 951 N N . GLN A 1 118 ? -17.944 6.077 13.831 1.00 97.31 118 GLN A N 1
ATOM 952 C CA . GLN A 1 118 ? -19.011 6.762 13.092 1.00 97.31 118 GLN A CA 1
ATOM 953 C C . GLN A 1 118 ? -19.559 5.932 11.921 1.00 97.31 118 GLN A C 1
ATOM 955 O O . GLN A 1 118 ? -20.471 6.378 11.228 1.00 97.31 118 GLN A O 1
ATOM 960 N N . LEU A 1 119 ? -18.997 4.747 11.672 1.00 96.94 119 LEU A N 1
ATOM 961 C CA . LEU A 1 119 ? -19.357 3.873 10.559 1.00 96.94 119 LEU A CA 1
ATOM 962 C C . LEU A 1 119 ? -20.099 2.633 11.060 1.00 96.94 119 LEU A C 1
ATOM 964 O O . LEU A 1 119 ? -19.832 2.119 12.147 1.00 96.94 119 LEU A O 1
ATOM 968 N N . ASP A 1 120 ? -20.979 2.085 10.223 1.00 97.19 120 ASP A N 1
ATOM 969 C CA . ASP A 1 120 ? -21.533 0.750 10.448 1.00 97.19 120 ASP A CA 1
ATOM 970 C C . ASP A 1 120 ? -20.484 -0.295 10.047 1.00 97.19 120 ASP A C 1
ATOM 972 O O . ASP A 1 120 ? -20.409 -0.736 8.896 1.00 97.19 120 ASP A O 1
ATOM 976 N N . LEU A 1 121 ? -19.612 -0.660 10.987 1.00 95.69 121 LEU A N 1
ATOM 977 C CA . LEU A 1 121 ? -18.522 -1.591 10.703 1.00 95.69 121 LEU A CA 1
ATOM 978 C C . LEU A 1 121 ? -19.037 -2.985 10.312 1.00 95.69 121 LEU A C 1
ATOM 980 O O . LEU A 1 121 ? -18.424 -3.638 9.472 1.00 95.69 121 LEU A O 1
ATOM 984 N N . GLY A 1 122 ? -20.169 -3.429 10.868 1.00 96.44 122 GLY A N 1
ATOM 985 C CA . GLY A 1 122 ? -20.750 -4.736 10.557 1.00 96.44 122 GLY A CA 1
ATOM 986 C C . GLY A 1 122 ? -21.177 -4.830 9.094 1.00 96.44 122 GLY A C 1
ATOM 987 O O . GLY A 1 122 ? -20.757 -5.743 8.379 1.00 96.44 122 GLY A O 1
ATOM 988 N N . LEU A 1 123 ? -21.939 -3.838 8.625 1.00 96.25 123 LEU A N 1
ATOM 989 C CA . LEU A 1 123 ? -22.313 -3.728 7.216 1.00 96.25 123 LEU A CA 1
ATOM 990 C C . LEU A 1 123 ? -21.080 -3.550 6.321 1.00 96.25 123 LEU A C 1
ATOM 992 O O . LEU A 1 123 ? -20.965 -4.197 5.279 1.00 96.25 123 LEU A O 1
ATOM 996 N N . GLY A 1 124 ? -20.144 -2.699 6.746 1.00 94.88 124 GLY A N 1
ATOM 997 C CA . GLY A 1 124 ? -18.909 -2.425 6.021 1.00 94.88 124 GLY A CA 1
ATOM 998 C C . GLY A 1 124 ? -18.080 -3.678 5.756 1.00 94.88 124 GLY A C 1
ATOM 999 O O . GLY A 1 124 ? -17.666 -3.908 4.623 1.00 94.88 124 GLY A O 1
ATOM 1000 N N . LEU A 1 125 ? -17.879 -4.511 6.779 1.00 94.44 125 LEU A N 1
ATOM 1001 C CA . LEU A 1 125 ? -17.134 -5.765 6.669 1.00 94.44 125 LEU A CA 1
ATOM 1002 C C . LEU A 1 125 ? -17.853 -6.786 5.783 1.00 94.44 125 LEU A C 1
ATOM 1004 O O . LEU A 1 125 ? -17.206 -7.426 4.957 1.00 94.44 125 LEU A O 1
ATOM 1008 N N . ALA A 1 126 ? -19.181 -6.893 5.887 1.00 95.31 126 ALA A N 1
ATOM 1009 C CA . ALA A 1 126 ? -19.967 -7.793 5.040 1.00 95.31 126 ALA A CA 1
ATOM 1010 C C . ALA A 1 126 ? -19.845 -7.454 3.542 1.00 95.31 126 ALA A C 1
ATOM 1012 O O . ALA A 1 126 ? -19.855 -8.348 2.699 1.00 95.31 126 ALA A O 1
ATOM 1013 N N . GLN A 1 127 ? -19.695 -6.170 3.205 1.00 93.94 127 GLN A N 1
ATOM 1014 C CA . GLN A 1 127 ? -19.548 -5.689 1.825 1.00 93.94 127 GLN A CA 1
ATOM 1015 C C . GLN A 1 127 ? -18.086 -5.595 1.360 1.00 93.94 127 GLN A C 1
ATOM 1017 O O . GLN A 1 127 ? -17.821 -5.407 0.169 1.00 93.94 127 GLN A O 1
ATOM 1022 N N . TYR A 1 128 ? -17.125 -5.708 2.279 1.00 91.12 128 TYR A N 1
ATOM 1023 C CA . TYR A 1 128 ? -15.731 -5.344 2.040 1.00 91.12 128 TYR A CA 1
ATOM 1024 C C . TYR A 1 128 ? -15.085 -6.170 0.923 1.00 91.12 128 TYR A C 1
ATOM 1026 O O . TYR A 1 128 ? -14.495 -5.608 0.000 1.00 91.12 128 TYR A O 1
ATOM 1034 N N . THR A 1 129 ? -15.232 -7.497 0.955 1.00 86.75 129 THR A N 1
ATOM 1035 C CA . THR A 1 129 ? -14.638 -8.389 -0.054 1.00 86.75 129 THR A CA 1
ATOM 1036 C C . THR A 1 129 ? -15.133 -8.069 -1.464 1.00 86.75 129 THR A C 1
ATOM 1038 O O . THR A 1 129 ? -14.344 -8.050 -2.412 1.00 86.75 129 THR A O 1
ATOM 1041 N N . ASP A 1 130 ? -16.424 -7.781 -1.613 1.00 88.19 130 ASP A N 1
ATOM 1042 C CA . ASP A 1 130 ? -17.008 -7.436 -2.907 1.00 88.19 130 ASP A CA 1
ATOM 1043 C C . ASP A 1 130 ? -16.589 -6.039 -3.359 1.00 88.19 130 ASP A C 1
ATOM 1045 O O . ASP A 1 130 ? -16.285 -5.841 -4.535 1.00 88.19 130 ASP A O 1
ATOM 1049 N N . ALA A 1 131 ? -16.456 -5.090 -2.433 1.00 86.19 131 ALA A N 1
ATOM 1050 C CA . ALA A 1 131 ? -15.925 -3.767 -2.728 1.00 86.19 131 ALA A CA 1
ATOM 1051 C C . ALA A 1 131 ? -14.462 -3.819 -3.199 1.00 86.19 131 ALA A C 1
ATOM 1053 O O . ALA A 1 131 ? -14.113 -3.168 -4.187 1.00 86.19 131 ALA A O 1
ATOM 1054 N N . VAL A 1 132 ? -13.616 -4.645 -2.571 1.00 84.00 132 VAL A N 1
ATOM 1055 C CA . VAL A 1 132 ? -12.232 -4.884 -3.018 1.00 84.00 132 VAL A CA 1
ATOM 1056 C C . VAL A 1 132 ? -12.221 -5.477 -4.429 1.00 84.00 132 VAL A C 1
ATOM 1058 O O . VAL A 1 132 ? -11.501 -4.985 -5.302 1.00 84.00 132 VAL A O 1
ATOM 1061 N N . LYS A 1 133 ? -13.063 -6.483 -4.703 1.00 80.12 133 LYS A N 1
ATOM 1062 C CA . LYS A 1 133 ? -13.202 -7.065 -6.050 1.00 80.12 133 LYS A CA 1
ATOM 1063 C C . LYS A 1 133 ? -13.694 -6.040 -7.069 1.00 80.12 133 LYS A C 1
ATOM 1065 O O . LYS A 1 133 ? -13.156 -5.988 -8.168 1.00 80.12 133 LYS A O 1
ATOM 1070 N N . ALA A 1 134 ? -14.663 -5.197 -6.721 1.00 79.81 134 ALA A N 1
ATOM 1071 C CA . ALA A 1 134 ? -15.200 -4.151 -7.593 1.00 79.81 134 ALA A CA 1
ATOM 1072 C C . ALA A 1 134 ? -14.212 -2.994 -7.841 1.00 79.81 134 ALA A C 1
ATOM 1074 O O . ALA A 1 134 ? -14.338 -2.262 -8.829 1.00 79.81 134 ALA A O 1
ATOM 1075 N N . MET A 1 135 ? -13.231 -2.800 -6.955 1.00 68.75 135 MET A N 1
ATOM 1076 C CA . MET A 1 135 ? -12.088 -1.916 -7.194 1.00 68.75 135 MET A CA 1
ATOM 1077 C C . MET A 1 135 ? -11.029 -2.567 -8.091 1.00 68.75 135 MET A C 1
ATOM 1079 O O . MET A 1 135 ? -10.439 -1.882 -8.924 1.00 68.75 135 MET A O 1
ATOM 1083 N N . ALA A 1 136 ? -10.807 -3.878 -7.958 1.00 65.19 136 ALA A N 1
ATOM 1084 C CA . ALA A 1 136 ? -9.884 -4.638 -8.804 1.00 65.19 136 ALA A CA 1
ATOM 1085 C C . ALA A 1 136 ? -10.442 -4.921 -10.213 1.00 65.19 136 ALA A C 1
ATOM 1087 O O . ALA A 1 136 ? -9.680 -5.032 -11.179 1.00 65.19 136 ALA A O 1
ATOM 1088 N N . ALA A 1 137 ? -11.765 -5.027 -10.346 1.00 54.81 137 ALA A N 1
ATOM 1089 C CA . ALA A 1 137 ? -12.454 -5.186 -11.614 1.00 54.81 137 ALA A CA 1
ATOM 1090 C C . ALA A 1 137 ? -12.316 -3.895 -12.429 1.00 54.81 137 ALA A C 1
ATOM 1092 O O . ALA A 1 137 ? -12.814 -2.836 -12.044 1.00 54.81 137 ALA A O 1
ATOM 1093 N N . LYS A 1 138 ? -11.624 -3.977 -13.571 1.00 46.44 138 LYS A N 1
ATOM 1094 C CA . LYS A 1 138 ? -11.492 -2.850 -14.498 1.00 46.44 138 LYS A CA 1
ATOM 1095 C C . LYS A 1 138 ? -12.883 -2.475 -15.028 1.00 46.44 138 LYS A C 1
ATOM 1097 O O . LYS A 1 138 ? -13.482 -3.307 -15.711 1.00 46.44 138 LYS A O 1
ATOM 1102 N N . PRO A 1 139 ? -13.392 -1.253 -14.793 1.00 42.91 139 PRO A N 1
ATOM 1103 C CA . PRO A 1 139 ? -14.506 -0.760 -15.589 1.00 42.91 139 PRO A CA 1
ATOM 1104 C C . PRO A 1 139 ? -14.079 -0.682 -17.070 1.00 42.91 139 PRO A C 1
ATOM 1106 O O . PRO A 1 139 ? -12.878 -0.546 -17.355 1.00 42.91 139 PRO A O 1
ATOM 1109 N N . PRO A 1 140 ? -15.018 -0.764 -18.033 1.00 38.72 140 PRO A N 1
ATOM 1110 C CA . PRO A 1 140 ? -14.717 -0.376 -19.404 1.00 38.72 140 PRO A CA 1
ATOM 1111 C C . PRO A 1 140 ? -14.161 1.050 -19.372 1.00 38.72 140 PRO A C 1
ATOM 1113 O O . PRO A 1 140 ? -14.657 1.895 -18.633 1.00 38.72 140 PRO A O 1
ATOM 1116 N N . LYS A 1 141 ? -13.054 1.266 -20.089 1.00 36.25 141 LYS A N 1
ATOM 1117 C CA . LYS A 1 141 ? -12.211 2.466 -20.011 1.00 36.25 141 LYS A CA 1
ATOM 1118 C C . LYS A 1 141 ? -13.031 3.760 -20.104 1.00 36.25 141 LYS A C 1
ATOM 1120 O O . LYS A 1 141 ? -13.263 4.257 -21.201 1.00 36.25 141 LYS A O 1
ATOM 1125 N N . GLU A 1 142 ? -13.325 4.367 -18.963 1.00 35.72 142 GLU A N 1
ATOM 1126 C CA . GLU A 1 142 ? -13.577 5.798 -18.870 1.00 35.72 142 GLU A CA 1
ATOM 1127 C C . GLU A 1 142 ? -12.364 6.456 -18.221 1.00 35.72 142 GLU A C 1
ATOM 1129 O O . GLU A 1 142 ? -11.929 6.111 -17.122 1.00 35.72 142 GLU A O 1
ATOM 1134 N N . LYS A 1 143 ? -11.750 7.356 -18.989 1.00 42.78 143 LYS A N 1
ATOM 1135 C CA . LYS A 1 143 ? -10.562 8.115 -18.608 1.00 42.78 143 LYS A CA 1
ATOM 1136 C C . LYS A 1 143 ? -10.903 9.033 -17.437 1.00 42.78 143 LYS A C 1
ATOM 1138 O O . LYS A 1 143 ? -11.689 9.949 -17.652 1.00 42.78 143 LYS A O 1
ATOM 1143 N N . LYS A 1 144 ? -10.230 8.897 -16.288 1.00 33.84 144 LYS A N 1
ATOM 1144 C CA . LYS A 1 144 ? -9.889 10.047 -15.432 1.00 33.84 144 LYS A CA 1
ATOM 1145 C C . LYS A 1 144 ? -8.531 9.876 -14.744 1.00 33.84 144 LYS A C 1
ATOM 1147 O O . LYS A 1 144 ? -8.170 8.783 -14.315 1.00 33.84 144 LYS A O 1
ATOM 1152 N N . ALA A 1 145 ? -7.818 11.003 -14.731 1.00 35.81 145 ALA A N 1
ATOM 1153 C CA . ALA A 1 145 ? -6.586 11.335 -14.019 1.00 35.81 145 ALA A CA 1
ATOM 1154 C C . ALA A 1 145 ? -6.768 11.126 -12.497 1.00 35.81 145 ALA A C 1
ATOM 1156 O O . ALA A 1 145 ? -7.899 11.106 -12.029 1.00 35.81 145 ALA A O 1
ATOM 1157 N N . GLU A 1 146 ? -5.750 10.920 -11.662 1.00 36.06 146 GLU A N 1
ATOM 1158 C CA . GLU A 1 146 ? -4.511 11.689 -11.537 1.00 36.06 146 GLU A CA 1
ATOM 1159 C C . GLU A 1 146 ? -3.356 10.792 -11.058 1.00 36.06 146 GLU A C 1
ATOM 1161 O O . GLU A 1 146 ? -3.398 10.188 -9.990 1.00 36.06 146 GLU A O 1
ATOM 1166 N N . ASN A 1 147 ? -2.285 10.740 -11.845 1.00 32.88 147 ASN A N 1
ATOM 1167 C CA . ASN A 1 147 ? -0.952 10.368 -11.389 1.00 32.88 147 ASN A CA 1
ATOM 1168 C C . ASN A 1 147 ? -0.066 11.511 -11.888 1.00 32.88 147 ASN A C 1
ATOM 1170 O O . ASN A 1 147 ? -0.010 11.739 -13.089 1.00 32.88 147 ASN A O 1
ATOM 1174 N N . ASN A 1 148 ? 0.583 12.267 -11.001 1.00 34.19 148 ASN A N 1
ATOM 1175 C CA . ASN A 1 148 ? 1.388 13.449 -11.365 1.00 34.19 148 ASN A CA 1
ATOM 1176 C C . ASN A 1 148 ? 2.730 13.098 -12.054 1.00 34.19 148 ASN A C 1
ATOM 1178 O O . ASN A 1 148 ? 3.743 13.764 -11.853 1.00 34.19 148 ASN A O 1
ATOM 1182 N N . GLY A 1 149 ? 2.759 12.030 -12.848 1.00 44.66 149 GLY A N 1
ATOM 1183 C CA . GLY A 1 149 ? 3.799 11.747 -13.831 1.00 44.66 149 GLY A CA 1
ATOM 1184 C C . GLY A 1 149 ? 3.166 11.727 -15.222 1.00 44.66 149 GLY A C 1
ATOM 1185 O O . GLY A 1 149 ? 1.966 11.475 -15.321 1.00 44.66 149 GLY A O 1
ATOM 1186 N N . PRO A 1 150 ? 3.929 11.990 -16.296 1.00 48.94 150 PRO A N 1
ATOM 1187 C CA . PRO A 1 150 ? 3.388 11.892 -17.645 1.00 48.94 150 PRO A CA 1
ATOM 1188 C C . PRO A 1 150 ? 2.751 10.515 -17.855 1.00 48.94 150 PRO A C 1
ATOM 1190 O O . PRO A 1 150 ? 3.272 9.506 -17.363 1.00 48.94 150 PRO A O 1
ATOM 1193 N N . ASP A 1 151 ? 1.628 10.479 -18.571 1.00 51.50 151 ASP A N 1
ATOM 1194 C CA . ASP A 1 151 ? 0.992 9.218 -18.935 1.00 51.50 151 ASP A CA 1
ATOM 1195 C C . ASP A 1 151 ? 2.025 8.311 -19.624 1.00 51.50 151 ASP A C 1
ATOM 1197 O O . ASP A 1 151 ? 2.790 8.772 -20.481 1.00 51.50 151 ASP A O 1
ATOM 1201 N N . PRO A 1 152 ? 2.103 7.024 -19.244 1.00 67.06 152 PRO A N 1
ATOM 1202 C CA . PRO A 1 152 ? 3.048 6.119 -19.870 1.00 67.06 152 PRO A CA 1
ATOM 1203 C C . PRO A 1 152 ? 2.689 5.951 -21.348 1.00 67.06 152 PRO A C 1
ATOM 1205 O O . PRO A 1 152 ? 1.560 5.588 -21.680 1.00 67.06 152 PRO A O 1
ATOM 1208 N N . LEU A 1 153 ? 3.671 6.141 -22.230 1.00 75.25 153 LEU A N 1
ATOM 1209 C CA . LEU A 1 153 ? 3.531 5.887 -23.668 1.00 75.25 153 LEU A CA 1
ATOM 1210 C C . LEU A 1 153 ? 3.258 4.404 -23.940 1.00 75.25 153 LEU A C 1
ATOM 1212 O O . LEU A 1 153 ? 2.595 4.047 -24.909 1.00 75.25 153 LEU A O 1
ATOM 1216 N N . GLN A 1 154 ? 3.776 3.524 -23.079 1.00 77.88 154 GLN A N 1
ATOM 1217 C CA . GLN A 1 154 ? 3.595 2.085 -23.203 1.00 77.88 154 GLN A CA 1
ATOM 1218 C C . GLN A 1 154 ? 3.642 1.404 -21.834 1.00 77.88 154 GLN A C 1
ATOM 1220 O O . GLN A 1 154 ? 4.477 1.730 -20.991 1.00 77.88 154 GLN A O 1
ATOM 1225 N N . HIS A 1 155 ? 2.776 0.408 -21.640 1.00 79.75 155 HIS A N 1
ATOM 1226 C CA . HIS A 1 155 ? 2.758 -0.462 -20.468 1.00 79.75 155 HIS A CA 1
ATOM 1227 C C . HIS A 1 155 ? 2.482 -1.899 -20.922 1.00 79.75 155 HIS A C 1
ATOM 1229 O O . HIS A 1 155 ? 1.403 -2.196 -21.432 1.00 79.75 155 HIS A O 1
ATOM 1235 N N . MET A 1 156 ? 3.465 -2.783 -20.759 1.00 67.69 156 MET A N 1
ATOM 1236 C CA . MET A 1 156 ? 3.403 -4.174 -21.211 1.00 67.69 156 MET A CA 1
ATOM 1237 C C . MET A 1 156 ? 3.846 -5.140 -20.113 1.00 67.69 156 MET A C 1
ATOM 1239 O O . MET A 1 156 ? 4.691 -4.812 -19.277 1.00 67.69 156 MET A O 1
ATOM 1243 N N . SER A 1 157 ? 3.294 -6.349 -20.149 1.00 74.81 157 SER A N 1
ATOM 1244 C CA . SER A 1 157 ? 3.689 -7.469 -19.297 1.00 74.81 157 SER A CA 1
ATOM 1245 C C . SER A 1 157 ? 4.324 -8.562 -20.146 1.00 74.81 157 SER A C 1
ATOM 1247 O O . SER A 1 157 ? 3.827 -8.883 -21.220 1.00 74.81 157 SER A O 1
ATOM 1249 N N . PHE A 1 158 ? 5.407 -9.130 -19.631 1.00 79.88 158 PHE A N 1
ATOM 1250 C CA . PHE A 1 158 ? 6.197 -10.184 -20.249 1.00 79.88 158 PHE A CA 1
ATOM 1251 C C . PHE A 1 158 ? 6.230 -11.380 -19.303 1.00 79.88 158 PHE A C 1
ATOM 1253 O O . PHE A 1 158 ? 6.292 -11.218 -18.076 1.00 79.88 158 PHE A O 1
ATOM 1260 N N . ALA A 1 159 ? 6.142 -12.571 -19.876 1.00 71.50 159 ALA A N 1
ATOM 1261 C CA . ALA A 1 159 ? 5.883 -13.804 -19.156 1.00 71.50 159 ALA A CA 1
ATOM 1262 C C . ALA A 1 159 ? 6.630 -14.980 -19.790 1.00 71.50 159 ALA A C 1
ATOM 1264 O O . ALA A 1 159 ? 6.946 -14.938 -20.975 1.00 71.50 159 ALA A O 1
ATOM 1265 N N . PRO A 1 160 ? 6.748 -16.065 -19.022 1.00 80.25 160 PRO A N 1
ATOM 1266 C CA . PRO A 1 160 ? 7.561 -16.130 -17.822 1.00 80.25 160 PRO A CA 1
ATOM 1267 C C . PRO A 1 160 ? 9.023 -16.406 -18.196 1.00 80.25 160 PRO A C 1
ATOM 1269 O O . PRO A 1 160 ? 9.311 -17.118 -19.150 1.00 80.25 160 PRO A O 1
ATOM 1272 N N . PHE A 1 161 ? 9.948 -15.874 -17.404 1.00 90.38 161 PHE A N 1
ATOM 1273 C CA . PHE A 1 161 ? 11.378 -16.145 -17.530 1.00 90.38 161 PHE A CA 1
ATOM 1274 C C . PHE A 1 161 ? 11.840 -17.027 -16.372 1.00 90.38 161 PHE A C 1
ATOM 1276 O O . PHE A 1 161 ? 11.518 -16.759 -15.216 1.00 90.38 161 PHE A O 1
ATOM 1283 N N . SER A 1 162 ? 12.660 -18.036 -16.640 1.00 91.25 162 SER A N 1
ATOM 1284 C CA . SER A 1 162 ? 13.270 -18.896 -15.616 1.00 91.25 162 SER A CA 1
ATOM 1285 C C . SER A 1 162 ? 14.266 -18.146 -14.726 1.00 91.25 162 SER A C 1
ATOM 1287 O O . SER A 1 162 ? 14.526 -18.528 -13.586 1.00 91.25 162 SER A O 1
ATOM 1289 N N . SER A 1 163 ? 14.838 -17.047 -15.227 1.00 93.19 163 SER A N 1
ATOM 1290 C CA . SER A 1 163 ? 15.786 -16.224 -14.484 1.00 93.19 163 SER A CA 1
ATOM 1291 C C . SER A 1 163 ? 15.770 -14.770 -14.945 1.00 93.19 163 SER A C 1
ATOM 1293 O O . SER A 1 163 ? 15.367 -14.441 -16.060 1.00 93.19 163 SER A O 1
ATOM 1295 N N . LYS A 1 164 ? 16.310 -13.872 -14.113 1.00 90.69 164 LYS A N 1
ATOM 1296 C CA . LYS A 1 164 ? 16.572 -12.493 -14.548 1.00 90.69 164 LYS A CA 1
ATOM 1297 C C . LYS A 1 164 ? 17.539 -12.422 -15.726 1.00 90.69 164 LYS A C 1
ATOM 1299 O O . LYS A 1 164 ? 17.412 -11.519 -16.538 1.00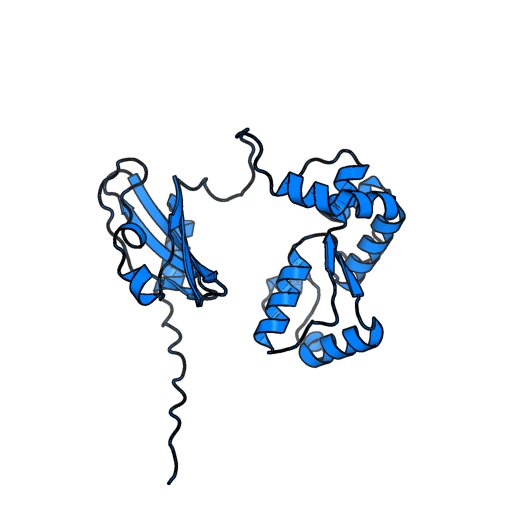 90.69 164 LYS A O 1
ATOM 1304 N N . GLY A 1 165 ? 18.517 -13.328 -15.789 1.00 94.06 165 GLY A N 1
ATOM 1305 C CA . GLY A 1 165 ? 19.487 -13.358 -16.883 1.00 94.06 165 GLY A CA 1
ATOM 1306 C C . GLY A 1 165 ? 18.808 -13.607 -18.226 1.00 94.06 165 GLY A C 1
ATOM 1307 O O . GLY A 1 165 ? 19.097 -12.905 -19.186 1.00 94.06 165 GLY A O 1
ATOM 1308 N N . GLU A 1 166 ? 17.850 -14.532 -18.253 1.00 94.44 166 GLU A N 1
ATOM 1309 C CA . GLU A 1 166 ? 17.028 -14.813 -19.431 1.00 94.44 166 GLU A CA 1
ATOM 1310 C C . GLU A 1 166 ? 16.168 -13.609 -19.826 1.00 94.44 166 GLU A C 1
ATOM 1312 O O . GLU A 1 166 ? 16.208 -13.176 -20.972 1.00 94.44 166 GLU A O 1
ATOM 1317 N N . ALA A 1 167 ? 15.483 -12.987 -18.863 1.00 93.06 167 ALA A N 1
ATOM 1318 C CA . ALA A 1 167 ? 14.723 -11.766 -19.119 1.00 93.06 167 ALA A CA 1
ATOM 1319 C C . ALA A 1 167 ? 15.601 -10.638 -19.688 1.00 93.06 167 ALA A C 1
ATOM 1321 O O . ALA A 1 167 ? 15.186 -9.911 -20.583 1.00 93.06 167 ALA A O 1
ATOM 1322 N N . PHE A 1 168 ? 16.835 -10.489 -19.193 1.00 95.38 168 PHE A N 1
ATOM 1323 C CA . PHE A 1 168 ? 17.765 -9.489 -19.719 1.00 95.38 168 PHE A CA 1
ATOM 1324 C C . PHE A 1 168 ? 18.366 -9.853 -21.087 1.00 95.38 168 PHE A C 1
ATOM 1326 O O . PHE A 1 168 ? 18.954 -8.982 -21.729 1.00 95.38 168 PHE A O 1
ATOM 1333 N N . ALA A 1 169 ? 18.224 -11.103 -21.533 1.00 94.06 169 ALA A N 1
ATOM 1334 C CA . ALA A 1 169 ? 18.612 -11.552 -22.867 1.00 94.06 169 ALA A CA 1
ATOM 1335 C C . ALA A 1 169 ? 17.485 -11.376 -23.905 1.00 94.06 169 ALA A C 1
ATOM 1337 O O . ALA A 1 169 ? 17.764 -11.346 -25.105 1.00 94.06 169 ALA A O 1
ATOM 1338 N N . ASP A 1 170 ? 16.233 -11.222 -23.467 1.00 93.19 170 ASP A N 1
ATOM 1339 C CA . ASP A 1 170 ? 15.093 -10.969 -24.347 1.00 93.19 170 ASP A CA 1
ATOM 1340 C C . ASP A 1 170 ? 15.131 -9.532 -24.897 1.00 93.19 170 ASP A C 1
ATOM 1342 O O . ASP A 1 170 ? 14.818 -8.560 -24.202 1.00 93.19 170 ASP A O 1
ATOM 1346 N N . LYS A 1 171 ? 15.485 -9.400 -26.183 1.00 90.56 171 LYS A N 1
ATOM 1347 C CA . LYS A 1 171 ? 15.546 -8.113 -26.894 1.00 90.56 171 LYS A CA 1
ATOM 1348 C C . LYS A 1 171 ? 14.207 -7.387 -26.915 1.00 90.56 171 LYS A C 1
ATOM 1350 O O . LYS A 1 171 ? 14.190 -6.171 -26.746 1.00 90.56 171 LYS A O 1
ATOM 1355 N N . ASN A 1 172 ? 13.100 -8.111 -27.070 1.00 88.62 172 ASN A N 1
ATOM 1356 C CA . ASN A 1 172 ? 11.777 -7.502 -27.084 1.00 88.62 172 ASN A CA 1
ATOM 1357 C C . ASN A 1 172 ? 11.434 -6.902 -25.720 1.00 88.62 172 ASN A C 1
ATOM 1359 O O . ASN A 1 172 ? 10.668 -5.951 -25.675 1.00 88.62 172 ASN A O 1
ATOM 1363 N N . LEU A 1 173 ? 12.020 -7.388 -24.619 1.00 90.75 173 LEU A N 1
ATOM 1364 C CA . LEU A 1 173 ? 11.883 -6.796 -23.287 1.00 90.75 173 LEU A CA 1
ATOM 1365 C C . LEU A 1 173 ? 12.870 -5.641 -23.048 1.00 90.75 173 LEU A C 1
ATOM 1367 O O . LEU A 1 173 ? 12.456 -4.558 -22.618 1.00 90.75 173 LEU A O 1
ATOM 1371 N N . VAL A 1 174 ? 14.167 -5.852 -23.298 1.00 94.44 174 VAL A N 1
ATOM 1372 C CA . VAL A 1 174 ? 15.219 -4.904 -22.881 1.00 94.44 174 VAL A CA 1
ATOM 1373 C C . VAL A 1 174 ? 15.550 -3.815 -23.892 1.00 94.44 174 VAL A C 1
ATOM 1375 O O . VAL A 1 174 ? 16.165 -2.825 -23.499 1.00 94.44 174 VAL A O 1
ATOM 1378 N N . ALA A 1 175 ? 15.161 -3.983 -25.155 1.00 93.56 175 ALA A N 1
ATOM 1379 C CA . ALA A 1 175 ? 15.410 -3.044 -26.244 1.00 93.56 175 ALA A CA 1
ATOM 1380 C C . ALA A 1 175 ? 14.098 -2.717 -26.989 1.00 93.56 175 ALA A C 1
ATOM 1382 O O . ALA A 1 175 ? 13.908 -3.155 -28.121 1.00 93.56 175 ALA A O 1
ATOM 1383 N N . PRO A 1 176 ? 13.156 -1.991 -26.349 1.00 91.62 176 PRO A N 1
ATOM 1384 C CA . PRO A 1 176 ? 11.932 -1.551 -27.014 1.00 91.62 176 PRO A CA 1
ATOM 1385 C C . PRO A 1 176 ? 12.209 -0.649 -28.218 1.00 91.62 176 PRO A C 1
ATOM 1387 O O . PRO A 1 176 ? 13.103 0.198 -28.172 1.00 91.62 176 PRO A O 1
ATOM 1390 N N . SER A 1 177 ? 11.344 -0.754 -29.225 1.00 90.94 177 SER A N 1
ATOM 1391 C CA . SER A 1 177 ? 11.142 0.288 -30.231 1.00 90.94 177 SER A CA 1
ATOM 1392 C C . SER A 1 177 ? 10.412 1.500 -29.644 1.00 90.94 177 SER A C 1
ATOM 1394 O O . SER A 1 177 ? 9.730 1.404 -28.617 1.00 90.94 177 SER A O 1
ATOM 1396 N N . CYS A 1 178 ? 10.542 2.650 -30.303 1.00 84.38 178 CYS A N 1
ATOM 1397 C CA . CYS A 1 178 ? 9.858 3.880 -29.931 1.00 84.38 178 CYS A CA 1
ATOM 1398 C C . CYS A 1 178 ? 8.336 3.665 -29.957 1.00 84.38 178 CYS A C 1
ATOM 1400 O O . CYS A 1 178 ? 7.798 3.278 -30.992 1.00 84.38 178 CYS A O 1
ATOM 1402 N N . PRO A 1 179 ? 7.605 3.968 -28.874 1.00 80.44 179 PRO A N 1
ATOM 1403 C CA . PRO A 1 179 ? 6.160 3.743 -28.819 1.00 80.44 179 PRO A CA 1
ATOM 1404 C C . PRO A 1 179 ? 5.345 4.668 -29.742 1.00 80.44 179 PRO A C 1
ATOM 1406 O O . PRO A 1 179 ? 4.144 4.458 -29.884 1.00 80.44 179 PRO A O 1
ATOM 1409 N N . ILE A 1 180 ? 5.972 5.683 -30.354 1.00 77.25 180 ILE A N 1
ATOM 1410 C CA . ILE A 1 180 ? 5.316 6.643 -31.255 1.00 77.25 180 ILE A CA 1
ATOM 1411 C C . ILE A 1 180 ? 5.520 6.266 -32.729 1.00 77.25 180 ILE A C 1
ATOM 1413 O O . ILE A 1 180 ? 4.561 6.280 -33.495 1.00 77.25 180 ILE A O 1
ATOM 1417 N N . CYS A 1 181 ? 6.748 5.920 -33.136 1.00 81.44 181 CYS A N 1
ATOM 1418 C CA . CYS A 1 181 ? 7.080 5.643 -34.543 1.00 81.44 181 CYS A CA 1
ATOM 1419 C C . CYS A 1 181 ? 7.657 4.253 -34.824 1.00 81.44 181 CYS A C 1
ATOM 1421 O O . CYS A 1 181 ? 8.078 3.996 -35.949 1.00 81.44 181 CYS A O 1
ATOM 1423 N N . ASP A 1 182 ? 7.720 3.386 -33.814 1.00 85.06 182 ASP A N 1
ATOM 1424 C CA . ASP A 1 182 ? 8.181 1.994 -33.893 1.00 85.06 182 ASP A CA 1
ATOM 1425 C C . ASP A 1 182 ? 9.630 1.790 -34.383 1.00 85.06 182 ASP A C 1
ATOM 1427 O O . ASP A 1 182 ? 10.066 0.675 -34.664 1.00 85.06 182 ASP A O 1
ATOM 1431 N N . ARG A 1 183 ? 10.435 2.859 -34.438 1.00 84.88 183 ARG A N 1
ATOM 1432 C CA . ARG A 1 183 ? 11.869 2.769 -34.756 1.00 84.88 183 ARG A CA 1
ATOM 1433 C C . ARG A 1 183 ? 12.693 2.282 -33.576 1.00 84.88 183 ARG A C 1
ATOM 1435 O O . ARG A 1 183 ? 12.348 2.518 -32.420 1.00 84.88 183 ARG A O 1
ATOM 1442 N N . GLU A 1 184 ? 13.836 1.684 -33.886 1.00 92.31 184 GLU A N 1
ATOM 1443 C CA . GLU A 1 184 ? 14.827 1.294 -32.888 1.00 92.31 184 GLU A CA 1
ATOM 1444 C C . GLU A 1 184 ? 15.327 2.512 -32.093 1.00 92.31 184 GLU A C 1
ATOM 1446 O O . GLU A 1 184 ? 15.557 3.594 -32.643 1.00 92.31 184 GLU A O 1
ATOM 1451 N N . MET A 1 185 ? 15.482 2.333 -30.781 1.00 94.19 185 MET A N 1
ATOM 1452 C CA . MET A 1 185 ? 15.965 3.370 -29.873 1.00 94.19 185 MET A CA 1
ATOM 1453 C C . MET A 1 185 ? 17.383 3.071 -29.396 1.00 94.19 185 MET A C 1
ATOM 1455 O O . MET A 1 185 ? 17.745 1.925 -29.136 1.00 94.19 185 MET A O 1
ATOM 1459 N N . THR A 1 186 ? 18.176 4.121 -29.181 1.00 96.25 186 THR A N 1
ATOM 1460 C CA . THR A 1 186 ? 19.496 3.977 -28.558 1.00 96.25 186 THR A CA 1
ATOM 1461 C C . THR A 1 186 ? 19.348 3.936 -27.042 1.00 96.25 186 THR A C 1
ATOM 1463 O O . THR A 1 186 ? 18.959 4.925 -26.423 1.00 96.25 186 THR A O 1
ATOM 1466 N N . LEU A 1 187 ? 19.681 2.805 -26.421 1.00 95.50 187 LEU A N 1
ATOM 1467 C CA . LEU A 1 187 ? 19.636 2.654 -24.967 1.00 95.50 187 LEU A CA 1
ATOM 1468 C C . LEU A 1 187 ? 20.955 3.054 -24.302 1.00 95.50 187 LEU A C 1
ATOM 1470 O O . LEU A 1 187 ? 22.047 2.811 -24.817 1.00 95.50 187 LEU A O 1
ATOM 1474 N N . LYS A 1 188 ? 20.857 3.615 -23.097 1.00 95.12 188 LYS A N 1
ATOM 1475 C CA . LYS A 1 188 ? 21.988 3.760 -22.178 1.00 95.12 188 LYS A CA 1
ATOM 1476 C C . LYS A 1 188 ? 22.149 2.469 -21.352 1.00 95.12 188 LYS A C 1
ATOM 1478 O O . LYS A 1 188 ? 21.832 1.360 -21.786 1.00 95.12 188 LYS A O 1
ATOM 1483 N N . LYS A 1 189 ? 22.688 2.590 -20.140 1.00 93.75 189 LYS A N 1
ATOM 1484 C CA . LYS A 1 189 ? 22.958 1.469 -19.239 1.00 93.75 189 LYS A CA 1
ATOM 1485 C C . LYS A 1 189 ? 21.730 1.151 -18.385 1.00 93.75 189 LYS A C 1
ATOM 1487 O O . LYS A 1 189 ? 21.186 2.024 -17.717 1.00 93.75 189 LYS A O 1
ATOM 1492 N N . TRP A 1 190 ? 21.383 -0.129 -18.278 1.00 94.88 190 TRP A N 1
ATOM 1493 C CA . TRP A 1 190 ? 20.418 -0.582 -17.278 1.00 94.88 190 TRP A CA 1
ATOM 1494 C C . TRP A 1 190 ? 20.942 -0.347 -15.855 1.00 94.88 190 TRP A C 1
ATOM 1496 O O . TRP A 1 190 ? 21.989 -0.864 -15.453 1.00 94.88 190 TRP A O 1
ATOM 1506 N N . VAL A 1 191 ? 20.193 0.427 -15.074 1.00 89.38 191 VAL A N 1
ATOM 1507 C CA . VAL A 1 191 ? 20.486 0.737 -13.674 1.00 89.38 191 VAL A CA 1
ATOM 1508 C C . VAL A 1 191 ? 19.559 -0.070 -12.777 1.00 89.38 191 VAL A C 1
ATOM 1510 O O . VAL A 1 191 ? 18.338 0.047 -12.864 1.00 89.38 191 VAL A O 1
ATOM 1513 N N . ASN A 1 192 ? 20.140 -0.869 -11.882 1.00 86.94 192 ASN A N 1
ATOM 1514 C CA . ASN A 1 192 ? 19.399 -1.565 -10.834 1.00 86.94 192 ASN A CA 1
ATOM 1515 C C . ASN A 1 192 ? 19.035 -0.573 -9.717 1.00 86.94 192 ASN A C 1
ATOM 1517 O O . ASN A 1 192 ? 19.920 0.034 -9.113 1.00 86.94 192 ASN A O 1
ATOM 1521 N N . GLN A 1 193 ? 17.740 -0.410 -9.445 1.00 77.25 193 GLN A N 1
ATOM 1522 C CA . GLN A 1 193 ? 17.220 0.502 -8.422 1.00 77.25 193 GLN A CA 1
ATOM 1523 C C . GLN A 1 193 ? 16.971 -0.188 -7.068 1.00 77.25 193 GLN A C 1
ATOM 1525 O O . GLN A 1 193 ? 16.465 0.454 -6.147 1.00 77.25 193 GLN A O 1
ATOM 1530 N N . GLY A 1 194 ? 17.314 -1.472 -6.945 1.00 73.00 194 GLY A N 1
ATOM 1531 C CA . GLY A 1 194 ? 16.902 -2.329 -5.837 1.00 73.00 194 GLY A CA 1
ATOM 1532 C C . GLY A 1 194 ? 15.462 -2.816 -5.999 1.00 73.00 194 GLY A C 1
ATOM 1533 O O 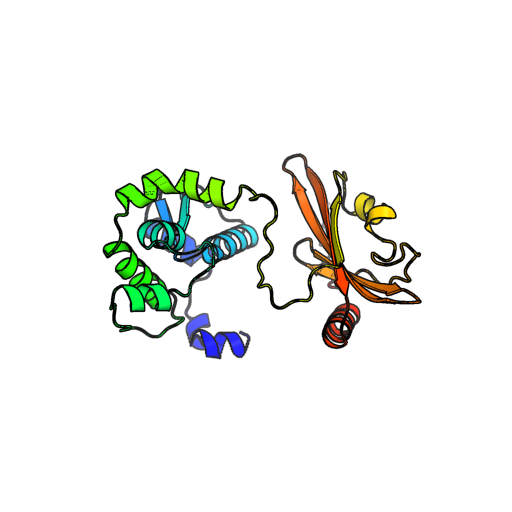. GLY A 1 194 ? 14.741 -2.367 -6.890 1.00 73.00 194 GLY A O 1
ATOM 1534 N N . ASP A 1 195 ? 15.057 -3.756 -5.139 1.00 76.12 195 ASP A N 1
ATOM 1535 C CA . ASP A 1 195 ? 13.664 -4.219 -5.033 1.00 76.12 195 ASP A CA 1
ATOM 1536 C C . ASP A 1 195 ? 13.046 -4.581 -6.398 1.00 76.12 195 ASP A C 1
ATOM 1538 O O . ASP A 1 195 ? 12.024 -4.054 -6.836 1.00 76.12 195 ASP A O 1
ATOM 1542 N N . GLN A 1 196 ? 13.768 -5.437 -7.134 1.00 86.00 196 GLN A N 1
ATOM 1543 C CA . GLN A 1 196 ? 13.329 -5.987 -8.421 1.00 86.00 196 GLN A CA 1
ATOM 1544 C C . GLN A 1 196 ? 13.074 -4.940 -9.528 1.00 86.00 196 GLN A C 1
ATOM 1546 O O . GLN A 1 196 ? 12.503 -5.273 -10.568 1.00 86.00 196 GLN A O 1
ATOM 1551 N N . ARG A 1 197 ? 13.512 -3.687 -9.341 1.00 83.56 197 ARG A N 1
ATOM 1552 C CA . ARG A 1 197 ? 13.319 -2.587 -10.291 1.00 83.56 197 ARG A CA 1
ATOM 1553 C C . ARG A 1 197 ? 14.589 -2.238 -11.046 1.00 83.56 197 ARG A C 1
ATOM 1555 O O . ARG A 1 197 ? 15.672 -2.120 -10.471 1.00 83.56 197 ARG A O 1
ATOM 1562 N N . TYR A 1 198 ? 14.417 -1.971 -12.332 1.00 90.50 198 TYR A N 1
ATOM 1563 C CA . TYR A 1 198 ? 15.475 -1.519 -13.220 1.00 90.50 198 TYR A CA 1
ATOM 1564 C C . TYR A 1 198 ? 14.975 -0.354 -14.063 1.00 90.50 198 TYR A C 1
ATOM 1566 O O . TYR A 1 198 ? 13.779 -0.239 -14.330 1.00 90.50 198 TYR A O 1
ATOM 1574 N N . MET A 1 199 ? 15.887 0.515 -14.481 1.00 89.94 199 MET A N 1
ATOM 1575 C CA . MET A 1 199 ? 15.564 1.590 -15.412 1.00 89.94 199 MET A CA 1
ATOM 1576 C C . MET A 1 199 ? 16.669 1.809 -16.437 1.00 89.94 199 MET A C 1
ATOM 1578 O O . MET A 1 199 ? 17.837 1.534 -16.159 1.00 89.94 199 MET A O 1
ATOM 1582 N N . ASN A 1 200 ? 16.293 2.335 -17.593 1.00 95.81 200 ASN A N 1
ATOM 1583 C CA . ASN A 1 200 ? 17.188 2.764 -18.654 1.00 95.81 200 ASN A CA 1
ATOM 1584 C C . ASN A 1 200 ? 16.635 4.042 -19.292 1.00 95.81 200 ASN A C 1
ATOM 1586 O O . ASN A 1 200 ? 15.431 4.284 -19.249 1.00 95.81 200 ASN A O 1
ATOM 1590 N N . LEU A 1 201 ? 17.515 4.843 -19.875 1.00 93.94 201 LEU A N 1
ATOM 1591 C CA . LEU A 1 201 ? 17.144 5.957 -20.731 1.00 93.94 201 LEU A CA 1
ATOM 1592 C C . LEU A 1 201 ? 17.314 5.501 -22.183 1.00 93.94 201 LEU A C 1
ATOM 1594 O O . LEU A 1 201 ? 18.404 5.069 -22.566 1.00 93.94 201 LEU A O 1
ATOM 1598 N N . ALA A 1 202 ? 16.241 5.559 -22.959 1.00 94.56 202 ALA A N 1
ATOM 1599 C CA . ALA A 1 202 ? 16.228 5.264 -24.383 1.00 94.56 202 ALA A CA 1
ATOM 1600 C C . ALA A 1 202 ? 16.069 6.568 -25.171 1.00 94.56 202 ALA A C 1
ATOM 1602 O O . ALA A 1 202 ? 15.447 7.507 -24.689 1.00 94.56 202 ALA A O 1
ATOM 1603 N N . GLU A 1 203 ? 16.659 6.649 -26.356 1.00 95.25 203 GLU A N 1
ATOM 1604 C CA . GLU A 1 203 ? 16.623 7.843 -27.197 1.00 95.25 203 GLU A CA 1
ATOM 1605 C C . GLU A 1 203 ? 16.135 7.473 -28.598 1.00 95.25 203 GLU A C 1
ATOM 1607 O O . GLU A 1 203 ? 16.758 6.667 -29.296 1.00 95.25 203 GLU A O 1
ATOM 1612 N N . CYS A 1 204 ? 14.995 8.046 -28.981 1.00 91.12 204 CYS A N 1
ATOM 1613 C CA . CYS A 1 204 ? 14.457 8.013 -30.329 1.00 91.12 204 CYS A CA 1
ATOM 1614 C C . CYS A 1 204 ? 15.028 9.199 -31.127 1.00 91.12 204 CYS A C 1
ATOM 1616 O O . CYS A 1 204 ? 14.938 10.335 -30.656 1.00 91.12 204 CYS A O 1
ATOM 1618 N N . PRO A 1 205 ? 15.534 8.984 -32.356 1.00 89.62 205 PRO A N 1
ATOM 1619 C CA . PRO A 1 205 ? 16.052 10.064 -33.201 1.00 89.62 205 PRO A CA 1
ATOM 1620 C C . PRO A 1 205 ? 15.044 11.179 -33.520 1.00 89.62 205 PRO A C 1
ATOM 1622 O O . PRO A 1 205 ? 15.451 12.279 -33.873 1.00 89.62 205 PRO A O 1
ATOM 1625 N N . GLU A 1 206 ? 13.741 10.897 -33.421 1.00 84.19 206 GLU A N 1
ATOM 1626 C CA . GLU A 1 206 ? 12.673 11.836 -33.793 1.00 84.19 206 GLU A CA 1
ATOM 1627 C C . GLU A 1 206 ? 11.853 12.342 -32.609 1.00 84.19 206 GLU A C 1
ATOM 1629 O O . GLU A 1 206 ? 11.444 13.498 -32.597 1.00 84.19 206 GLU A O 1
ATOM 1634 N N . HIS A 1 207 ? 11.610 11.487 -31.614 1.00 82.06 207 HIS A N 1
ATOM 1635 C CA . HIS A 1 207 ? 10.674 11.775 -30.523 1.00 82.06 207 HIS A CA 1
ATOM 1636 C C . HIS A 1 207 ? 11.368 12.096 -29.194 1.00 82.06 207 HIS A C 1
ATOM 1638 O O . HIS A 1 207 ? 10.702 12.328 -28.189 1.00 82.06 207 HIS A O 1
ATOM 1644 N N . GLY A 1 208 ? 12.703 12.144 -29.188 1.00 89.19 208 GLY A N 1
ATOM 1645 C CA . GLY A 1 208 ? 13.487 12.483 -28.009 1.00 89.19 208 GLY A CA 1
ATOM 1646 C C . GLY A 1 208 ? 13.717 11.289 -27.088 1.00 89.19 208 GLY A C 1
ATOM 1647 O O . GLY A 1 208 ? 13.850 10.150 -27.537 1.00 89.19 208 GLY A O 1
ATOM 1648 N N . LYS A 1 209 ? 13.852 11.560 -25.789 1.00 92.00 209 LYS A N 1
ATOM 1649 C CA . LYS A 1 209 ? 14.263 10.562 -24.800 1.00 92.00 209 LYS A CA 1
ATOM 1650 C C . LYS A 1 209 ? 13.075 10.024 -24.025 1.00 92.00 209 LYS A C 1
ATOM 1652 O O . LYS A 1 209 ? 12.188 10.771 -23.632 1.00 92.00 209 LYS A O 1
ATOM 1657 N N . ASP A 1 210 ? 13.161 8.744 -23.704 1.00 88.69 210 ASP A N 1
ATOM 1658 C CA . ASP A 1 210 ? 12.184 8.004 -22.929 1.00 88.69 210 ASP A CA 1
ATOM 1659 C C . ASP A 1 210 ? 12.848 7.319 -21.731 1.00 88.69 210 ASP A C 1
ATOM 1661 O O . ASP A 1 210 ? 13.941 6.748 -21.822 1.00 88.69 210 ASP A O 1
ATOM 1665 N N . LEU A 1 211 ? 12.167 7.322 -20.586 1.00 87.88 211 LEU A N 1
ATOM 1666 C CA . LEU A 1 211 ? 12.558 6.533 -19.427 1.00 87.88 211 LEU A CA 1
ATOM 1667 C C . LEU A 1 211 ? 11.859 5.174 -19.484 1.00 87.88 211 LEU A C 1
ATOM 1669 O O . LEU A 1 211 ? 10.648 5.063 -19.287 1.00 87.88 211 LEU A O 1
ATOM 1673 N N . VAL A 1 212 ? 12.647 4.121 -19.675 1.00 90.56 212 VAL A N 1
ATOM 1674 C CA . VAL A 1 212 ? 12.185 2.733 -19.664 1.00 90.56 212 VAL A CA 1
ATOM 1675 C C . VAL A 1 212 ? 12.363 2.163 -18.262 1.00 90.56 212 VAL A C 1
ATOM 1677 O O . VAL A 1 212 ? 13.447 2.233 -17.682 1.00 90.56 212 VAL A O 1
ATOM 1680 N N . ARG A 1 213 ? 11.314 1.560 -17.699 1.00 87.00 213 ARG A N 1
ATOM 1681 C CA . ARG A 1 213 ? 11.334 0.926 -16.375 1.00 87.00 213 ARG A CA 1
ATOM 1682 C C . ARG A 1 213 ? 10.907 -0.528 -16.464 1.00 87.00 213 ARG A C 1
ATOM 1684 O O . ARG A 1 213 ? 9.900 -0.830 -17.093 1.00 87.00 213 ARG A O 1
ATOM 1691 N N . LEU A 1 214 ? 11.633 -1.402 -15.771 1.00 88.75 214 LEU A N 1
ATOM 1692 C CA . LEU A 1 214 ? 11.270 -2.803 -15.571 1.00 88.75 214 LEU A CA 1
ATOM 1693 C C . LEU A 1 214 ? 10.980 -3.057 -14.095 1.00 88.75 214 LEU A C 1
ATOM 1695 O O . LEU A 1 214 ? 11.754 -2.640 -13.228 1.00 88.75 214 LEU A O 1
ATOM 1699 N N . LYS A 1 215 ? 9.903 -3.788 -13.809 1.00 88.56 215 LYS A N 1
ATOM 1700 C CA . LYS A 1 215 ? 9.618 -4.359 -12.490 1.00 88.56 215 LYS A CA 1
ATOM 1701 C C . LYS A 1 215 ? 9.468 -5.865 -12.628 1.00 88.56 215 LYS A C 1
ATOM 1703 O O . LYS A 1 215 ? 8.556 -6.337 -13.300 1.00 88.56 215 LYS A O 1
ATOM 1708 N N . PHE A 1 216 ? 10.356 -6.595 -11.972 1.00 86.81 216 PHE A N 1
ATOM 1709 C CA . PHE A 1 216 ? 10.297 -8.045 -11.895 1.00 86.81 216 PHE A CA 1
ATOM 1710 C C . PHE A 1 216 ? 9.377 -8.453 -10.744 1.00 86.81 216 PHE A C 1
ATOM 1712 O O . PHE A 1 216 ? 9.401 -7.850 -9.668 1.00 86.81 216 PHE A O 1
ATOM 1719 N N . ARG A 1 217 ? 8.585 -9.498 -10.957 1.00 82.69 217 ARG A N 1
ATOM 1720 C CA . ARG A 1 217 ? 7.870 -10.226 -9.910 1.00 82.69 217 ARG A CA 1
ATOM 1721 C C . ARG A 1 217 ? 8.272 -11.685 -10.005 1.00 82.69 217 ARG A C 1
ATOM 1723 O O . ARG A 1 217 ? 8.320 -12.226 -11.106 1.00 82.69 217 ARG A O 1
ATOM 1730 N N . ARG A 1 218 ? 8.592 -12.291 -8.866 1.00 86.88 218 ARG A N 1
ATOM 1731 C CA . ARG A 1 218 ? 8.877 -13.721 -8.785 1.00 86.88 218 ARG A CA 1
ATOM 1732 C C . ARG A 1 218 ? 7.585 -14.434 -8.397 1.00 86.88 218 ARG A C 1
ATOM 1734 O O . ARG A 1 218 ? 6.963 -14.008 -7.429 1.00 86.88 218 ARG A O 1
ATOM 1741 N N . GLY A 1 219 ? 7.177 -15.418 -9.186 1.00 75.19 219 GLY A N 1
ATOM 1742 C CA . GLY A 1 219 ? 6.070 -16.312 -8.866 1.00 75.19 219 GLY A CA 1
ATOM 1743 C C . GLY A 1 219 ? 6.496 -17.404 -7.888 1.00 75.19 219 GLY A C 1
ATOM 1744 O O . GLY A 1 219 ? 7.692 -17.601 -7.639 1.00 75.19 219 GLY A O 1
ATOM 1745 N N . ASP A 1 220 ? 5.509 -18.115 -7.352 1.00 78.25 220 ASP A N 1
ATOM 1746 C CA . ASP A 1 220 ? 5.710 -19.204 -6.385 1.00 78.25 220 ASP A CA 1
ATOM 1747 C C . ASP A 1 220 ? 6.435 -20.408 -7.010 1.00 78.25 220 ASP A C 1
ATOM 1749 O O . ASP A 1 220 ? 7.183 -21.117 -6.342 1.00 78.25 220 ASP A O 1
ATOM 1753 N N . ASP A 1 221 ? 6.298 -20.575 -8.328 1.00 79.94 221 ASP A N 1
ATOM 1754 C CA . ASP A 1 221 ? 7.036 -21.528 -9.169 1.00 79.94 221 ASP A CA 1
ATOM 1755 C C . ASP A 1 221 ? 8.517 -21.148 -9.376 1.00 79.94 221 ASP A C 1
ATOM 1757 O O . ASP A 1 221 ? 9.286 -21.868 -10.015 1.00 79.94 221 ASP A O 1
ATOM 1761 N N . GLY A 1 222 ? 8.937 -20.003 -8.838 1.00 81.19 222 GLY A N 1
ATOM 1762 C CA . GLY A 1 222 ? 10.279 -19.464 -8.975 1.00 81.19 222 GLY A CA 1
ATOM 1763 C C . GLY A 1 222 ? 10.530 -18.715 -10.285 1.00 81.19 222 GLY A C 1
ATOM 1764 O O . GLY A 1 222 ? 11.604 -18.113 -10.396 1.00 81.19 222 GLY A O 1
ATOM 1765 N N . ALA A 1 223 ? 9.573 -18.692 -11.219 1.00 90.12 223 ALA A N 1
ATOM 1766 C CA . ALA A 1 223 ? 9.673 -17.971 -12.480 1.00 90.12 223 ALA A CA 1
ATOM 1767 C C . ALA A 1 223 ? 9.487 -16.459 -12.285 1.00 90.12 223 ALA A C 1
ATOM 1769 O O . ALA A 1 223 ? 8.966 -15.977 -11.277 1.00 90.12 223 ALA A O 1
ATOM 1770 N N . TYR A 1 224 ? 9.932 -15.677 -13.262 1.00 88.50 224 TYR A N 1
ATOM 1771 C CA . TYR A 1 224 ? 9.829 -14.226 -13.269 1.00 88.50 224 TYR A CA 1
ATOM 1772 C C . TYR A 1 224 ? 8.823 -13.749 -14.311 1.00 88.50 224 TYR A C 1
ATOM 1774 O O . TYR A 1 224 ? 8.940 -14.059 -15.493 1.00 88.50 224 TYR A O 1
ATOM 1782 N N . SER A 1 225 ? 7.896 -12.895 -13.890 1.00 86.81 225 SER A N 1
ATOM 1783 C CA . SER A 1 225 ? 7.154 -12.013 -14.794 1.00 86.81 225 SER A CA 1
ATOM 1784 C C . SER A 1 225 ? 7.748 -10.609 -14.735 1.00 86.81 225 SER A C 1
ATOM 1786 O O . SER A 1 225 ? 8.250 -10.170 -13.693 1.00 86.81 225 SER A O 1
ATOM 1788 N N . VAL A 1 226 ? 7.725 -9.894 -15.860 1.00 85.31 226 VAL A N 1
ATOM 1789 C CA . VAL A 1 226 ? 8.309 -8.551 -15.955 1.00 85.31 226 VAL A CA 1
ATOM 1790 C C . VAL A 1 226 ? 7.290 -7.577 -16.515 1.00 85.31 226 VAL A C 1
ATOM 1792 O O . VAL A 1 226 ? 6.747 -7.775 -17.595 1.00 85.31 226 VAL A O 1
ATOM 1795 N N . THR A 1 227 ? 7.050 -6.490 -15.794 1.00 84.81 227 THR A N 1
ATOM 1796 C CA . THR A 1 227 ? 6.301 -5.343 -16.309 1.00 84.81 227 THR A CA 1
ATOM 1797 C C . THR A 1 227 ? 7.284 -4.322 -16.865 1.00 84.81 227 THR A C 1
ATOM 1799 O O . THR A 1 227 ? 8.171 -3.880 -16.129 1.00 84.81 227 THR A O 1
ATOM 1802 N N . ARG A 1 228 ? 7.107 -3.912 -18.126 1.00 89.62 228 ARG A N 1
ATOM 1803 C CA . ARG A 1 228 ? 7.808 -2.774 -18.731 1.00 89.62 228 ARG A CA 1
ATOM 1804 C C . ARG A 1 228 ? 6.877 -1.579 -18.865 1.00 89.62 228 ARG A C 1
ATOM 1806 O O . ARG A 1 228 ? 5.769 -1.714 -19.381 1.00 89.62 228 ARG A O 1
ATOM 1813 N N . ILE A 1 229 ? 7.362 -0.411 -18.460 1.00 82.12 229 ILE A N 1
ATOM 1814 C CA . ILE A 1 229 ? 6.671 0.866 -18.646 1.00 82.12 229 ILE A CA 1
ATOM 1815 C C . ILE A 1 229 ? 7.629 1.873 -19.283 1.00 82.12 229 ILE A C 1
ATOM 1817 O O . ILE A 1 229 ? 8.786 1.954 -18.866 1.00 82.12 229 ILE A O 1
ATOM 1821 N N . ILE A 1 230 ? 7.154 2.617 -20.281 1.00 83.50 230 ILE A N 1
ATOM 1822 C CA . ILE A 1 230 ? 7.903 3.662 -20.989 1.00 83.50 230 ILE A CA 1
ATOM 1823 C C . ILE A 1 230 ? 7.209 5.004 -20.754 1.00 83.50 230 ILE A C 1
ATOM 1825 O O . ILE A 1 230 ? 6.002 5.115 -20.964 1.00 83.50 230 ILE A O 1
ATOM 1829 N N . TYR A 1 231 ? 7.975 6.003 -20.326 1.00 82.50 231 TYR A N 1
ATOM 1830 C CA . TYR A 1 231 ? 7.530 7.383 -20.118 1.00 82.50 231 TYR A CA 1
ATOM 1831 C C . TYR A 1 231 ? 8.338 8.324 -21.008 1.00 82.50 231 TYR A C 1
ATOM 1833 O O . TYR A 1 231 ? 9.535 8.065 -21.155 1.00 82.50 231 TYR A O 1
ATOM 1841 N N . PRO A 1 232 ? 7.763 9.440 -21.488 1.00 81.88 232 PRO A N 1
ATOM 1842 C CA . PRO A 1 232 ? 8.586 10.503 -22.044 1.00 81.88 232 PRO A CA 1
ATOM 1843 C C . PRO A 1 232 ? 9.503 11.036 -20.934 1.00 81.88 232 PRO A C 1
ATOM 1845 O O . PRO A 1 232 ? 9.063 11.253 -19.798 1.00 81.88 232 PRO A O 1
ATOM 1848 N N . ALA A 1 233 ? 10.791 11.190 -21.226 1.00 81.44 233 ALA A N 1
ATOM 1849 C CA . ALA A 1 233 ? 11.766 11.699 -20.273 1.00 81.44 233 ALA A CA 1
ATOM 1850 C C . ALA A 1 233 ? 11.900 13.215 -20.422 1.00 81.44 233 ALA A C 1
ATOM 1852 O O . ALA A 1 233 ? 12.438 13.712 -21.407 1.00 81.44 233 ALA A O 1
ATOM 1853 N N . ASP A 1 234 ? 11.446 13.946 -19.408 1.00 77.62 234 ASP A N 1
ATOM 1854 C CA . ASP A 1 234 ? 11.803 15.351 -19.250 1.00 77.62 234 ASP A CA 1
ATOM 1855 C C . ASP A 1 234 ? 13.222 15.501 -18.664 1.00 77.62 234 ASP A C 1
ATOM 1857 O O . ASP A 1 234 ? 13.844 14.540 -18.189 1.00 77.62 234 ASP A O 1
ATOM 1861 N N . GLU A 1 235 ? 13.730 16.735 -18.622 1.00 75.81 235 GLU A N 1
ATOM 1862 C CA . GLU A 1 235 ? 15.046 17.020 -18.037 1.00 75.81 235 GLU A CA 1
ATOM 1863 C C . GLU A 1 235 ? 15.188 16.527 -16.585 1.00 75.81 235 GLU A C 1
ATOM 1865 O O . GLU A 1 235 ? 16.294 16.223 -16.120 1.00 75.81 235 GLU A O 1
ATOM 1870 N N . SER A 1 236 ? 14.088 16.467 -15.830 1.00 65.44 236 SER A N 1
ATOM 1871 C CA . SER A 1 236 ? 14.098 16.036 -14.435 1.00 65.44 236 SER A CA 1
ATOM 1872 C C . SER A 1 236 ? 14.359 14.529 -14.320 1.00 65.44 236 SER A C 1
ATOM 1874 O O . SER A 1 236 ? 15.196 14.107 -13.509 1.00 65.44 236 SER A O 1
ATOM 1876 N N . LEU A 1 237 ? 13.723 13.727 -15.178 1.00 73.81 237 LEU A N 1
ATOM 1877 C CA . LEU A 1 237 ? 13.895 12.282 -15.283 1.00 73.81 237 LEU A CA 1
ATOM 1878 C C . LEU A 1 237 ? 15.271 11.928 -15.848 1.00 73.81 237 LEU A C 1
ATOM 1880 O O . LEU A 1 237 ? 15.914 11.002 -15.345 1.00 73.81 237 LEU A O 1
ATOM 1884 N N . GLU A 1 238 ? 15.780 12.710 -16.800 1.00 81.50 238 GLU A N 1
ATOM 1885 C CA . GLU A 1 238 ? 17.153 12.578 -17.291 1.00 81.50 238 GLU A CA 1
ATOM 1886 C C . GLU A 1 238 ? 18.184 12.800 -16.177 1.00 81.50 238 GLU A C 1
ATOM 1888 O O . GLU A 1 238 ? 19.071 11.965 -15.962 1.00 81.50 238 GLU A O 1
ATOM 1893 N N . ARG A 1 239 ? 18.051 13.889 -15.403 1.00 73.25 239 ARG A N 1
ATOM 1894 C CA . ARG A 1 239 ? 18.930 14.165 -14.252 1.00 73.25 239 ARG A CA 1
ATOM 1895 C C . ARG A 1 239 ? 18.806 13.081 -13.183 1.00 73.25 239 ARG A C 1
ATOM 1897 O O . ARG A 1 239 ? 19.811 12.706 -12.572 1.00 73.25 239 ARG A O 1
ATOM 1904 N N . PHE A 1 240 ? 17.598 12.572 -12.937 1.00 73.88 240 PHE A N 1
ATOM 1905 C CA . PHE A 1 240 ? 17.364 11.476 -11.997 1.00 73.88 240 PHE A CA 1
ATOM 1906 C C . PHE A 1 240 ? 18.074 10.190 -12.435 1.00 73.88 240 PHE A C 1
ATOM 1908 O O . PHE A 1 240 ? 18.791 9.584 -11.630 1.00 73.88 240 PHE A O 1
ATOM 1915 N N . TYR A 1 241 ? 17.936 9.809 -13.706 1.00 83.69 241 TYR A N 1
ATOM 1916 C CA . TYR A 1 241 ? 18.656 8.681 -14.287 1.00 83.69 241 TYR A CA 1
ATOM 1917 C C . TYR A 1 241 ? 20.173 8.890 -14.181 1.00 83.69 241 TYR A C 1
ATOM 1919 O O . TYR A 1 241 ? 20.869 8.022 -13.652 1.00 83.69 241 TYR A O 1
ATOM 1927 N N . GLY A 1 242 ? 20.683 10.062 -14.575 1.00 82.19 242 GLY A N 1
ATOM 1928 C CA . GLY A 1 242 ? 22.110 10.392 -14.527 1.00 82.19 242 GLY A CA 1
ATOM 1929 C C . GLY A 1 242 ? 22.716 10.250 -13.128 1.00 82.19 242 GLY A C 1
ATOM 1930 O O . GLY A 1 242 ? 23.755 9.610 -12.969 1.00 82.19 242 GLY A O 1
ATOM 1931 N N . LYS A 1 243 ? 22.027 10.748 -12.089 1.00 79.25 243 LYS A N 1
ATOM 1932 C CA . LYS A 1 243 ? 22.443 10.590 -10.680 1.00 79.25 243 LYS A CA 1
ATOM 1933 C C . LYS A 1 243 ? 22.527 9.130 -10.238 1.00 79.25 243 LYS A C 1
ATOM 1935 O O . LYS A 1 243 ? 23.339 8.801 -9.382 1.00 79.25 243 LYS A O 1
ATOM 1940 N N . LYS A 1 244 ? 21.660 8.262 -10.758 1.00 76.56 244 LYS A N 1
ATOM 1941 C CA . LYS A 1 244 ? 21.628 6.837 -10.401 1.00 76.56 244 LYS A CA 1
ATOM 1942 C C . LYS A 1 244 ? 22.601 6.005 -11.232 1.00 76.56 244 LYS A C 1
ATOM 1944 O O . LYS A 1 244 ? 23.157 5.045 -10.712 1.00 76.56 244 LYS A O 1
ATOM 1949 N N . ALA A 1 245 ? 22.842 6.385 -12.483 1.00 85.44 245 ALA A N 1
ATOM 1950 C CA . ALA A 1 245 ? 23.788 5.714 -13.367 1.00 85.44 245 ALA A CA 1
ATOM 1951 C C . ALA A 1 245 ? 25.253 5.943 -12.954 1.00 85.44 245 ALA A C 1
ATOM 1953 O O . ALA A 1 245 ? 26.088 5.064 -13.171 1.00 85.44 245 ALA A O 1
ATOM 1954 N N . SER A 1 246 ? 25.553 7.094 -12.340 1.00 80.75 246 SER A N 1
ATOM 1955 C CA . SER A 1 246 ? 26.891 7.457 -11.855 1.00 80.75 246 SER A CA 1
ATOM 1956 C C . SER A 1 246 ? 27.241 6.891 -10.475 1.00 80.75 246 SER A C 1
ATOM 1958 O O . SER A 1 246 ? 28.408 6.916 -10.085 1.00 80.75 246 SER A O 1
ATOM 1960 N N . GLN A 1 247 ? 26.267 6.356 -9.729 1.00 73.62 247 GLN A N 1
ATOM 1961 C CA . GLN A 1 247 ? 26.543 5.730 -8.437 1.00 73.62 247 GLN A CA 1
ATOM 1962 C C . GLN A 1 247 ? 27.326 4.421 -8.643 1.00 73.62 247 GLN A C 1
ATOM 1964 O O . GLN A 1 247 ? 26.887 3.561 -9.415 1.00 73.62 247 GLN A O 1
ATOM 1969 N N . PRO A 1 248 ? 28.471 4.228 -7.959 1.00 57.56 248 PRO A N 1
ATOM 1970 C CA . PRO A 1 248 ? 29.197 2.971 -8.025 1.00 57.56 248 PRO A CA 1
ATOM 1971 C C . PRO A 1 248 ? 28.285 1.850 -7.522 1.00 57.56 248 PRO A C 1
ATOM 1973 O O . PRO A 1 248 ? 27.734 1.919 -6.424 1.00 57.56 248 PRO A O 1
ATOM 1976 N N . GLY A 1 249 ? 28.081 0.832 -8.361 1.00 54.53 249 GLY A N 1
ATOM 1977 C CA . GLY A 1 249 ? 27.190 -0.275 -8.040 1.00 54.53 249 GLY A CA 1
ATOM 1978 C C . GLY A 1 249 ? 27.602 -0.929 -6.724 1.00 54.53 249 GLY A C 1
ATOM 1979 O O . GLY A 1 249 ? 28.777 -1.244 -6.530 1.00 54.53 249 GLY A O 1
ATOM 1980 N N . HIS A 1 250 ? 26.638 -1.149 -5.828 1.00 45.19 250 HIS A N 1
ATOM 1981 C CA . HIS A 1 250 ? 26.843 -1.928 -4.611 1.00 45.19 250 HIS A CA 1
ATOM 1982 C C . HIS A 1 250 ? 27.244 -3.357 -5.022 1.00 45.19 250 HIS A C 1
ATOM 1984 O O . HIS A 1 250 ? 26.398 -4.214 -5.272 1.00 45.19 250 HIS A O 1
ATOM 1990 N N . ARG A 1 251 ? 28.551 -3.624 -5.147 1.00 42.00 251 ARG A N 1
ATOM 1991 C CA . ARG A 1 251 ? 29.076 -4.989 -5.227 1.00 42.00 251 ARG A CA 1
ATOM 1992 C C . ARG A 1 251 ? 28.706 -5.652 -3.907 1.00 42.00 251 ARG A C 1
ATOM 1994 O O . ARG A 1 251 ? 29.285 -5.333 -2.870 1.00 42.00 251 ARG A O 1
ATOM 2001 N N . GLY A 1 252 ? 27.712 -6.537 -3.938 1.00 39.16 252 GLY A N 1
ATOM 2002 C CA . GLY A 1 252 ? 27.414 -7.408 -2.811 1.00 39.16 252 GLY A CA 1
ATOM 2003 C C . GLY A 1 252 ? 28.705 -8.100 -2.383 1.00 39.16 252 GLY A C 1
ATOM 2004 O O . GLY A 1 252 ? 29.377 -8.722 -3.209 1.00 39.16 252 GLY A O 1
ATOM 2005 N N . LYS A 1 253 ? 29.093 -7.943 -1.112 1.00 34.78 253 LYS A N 1
ATOM 2006 C CA . LYS A 1 253 ? 30.202 -8.696 -0.521 1.00 34.78 253 LYS A CA 1
ATOM 2007 C C . LYS A 1 253 ? 29.877 -10.182 -0.678 1.00 34.78 253 LYS A C 1
ATOM 2009 O O . LYS A 1 253 ? 29.059 -10.724 0.059 1.00 34.78 253 LYS A O 1
ATOM 2014 N N . ARG A 1 254 ? 30.514 -10.840 -1.648 1.00 35.88 254 ARG A N 1
ATOM 2015 C CA . ARG A 1 254 ? 30.569 -12.300 -1.743 1.00 35.88 254 ARG A CA 1
ATOM 2016 C C . ARG A 1 254 ? 31.240 -12.780 -0.451 1.00 35.88 254 ARG A C 1
ATOM 2018 O O . ARG A 1 254 ? 32.448 -12.635 -0.301 1.00 35.88 254 ARG A O 1
ATOM 2025 N N . ARG A 1 255 ? 30.464 -13.290 0.511 1.00 37.88 255 ARG A N 1
ATOM 2026 C CA . ARG A 1 255 ? 31.006 -14.065 1.635 1.00 37.88 255 ARG A CA 1
ATOM 2027 C C . ARG A 1 255 ? 31.605 -15.336 1.033 1.00 37.88 255 ARG A C 1
ATOM 2029 O O . ARG A 1 255 ? 30.878 -16.273 0.715 1.00 37.88 255 ARG A O 1
ATOM 2036 N N . SER A 1 256 ? 32.917 -15.349 0.819 1.00 37.28 256 SER A N 1
ATOM 2037 C CA . SER A 1 256 ? 33.653 -16.581 0.563 1.00 37.28 256 SER A CA 1
ATOM 2038 C C . SER A 1 256 ? 33.559 -17.441 1.823 1.00 37.28 256 SER A C 1
ATOM 2040 O O . SER A 1 256 ? 34.154 -17.142 2.855 1.00 37.28 256 SER A O 1
ATOM 2042 N N . ARG A 1 257 ? 32.764 -18.514 1.761 1.00 41.84 257 ARG A N 1
ATOM 2043 C CA . ARG A 1 257 ? 32.886 -19.627 2.704 1.00 41.84 257 ARG A CA 1
ATOM 2044 C C . ARG A 1 257 ? 34.238 -20.285 2.439 1.00 41.84 257 ARG A C 1
ATOM 2046 O O . ARG A 1 257 ? 34.355 -21.120 1.548 1.00 41.84 257 ARG A O 1
ATOM 2053 N N . VAL A 1 258 ? 35.258 -19.887 3.190 1.00 37.31 258 VAL A N 1
ATOM 2054 C CA . VAL A 1 258 ? 36.472 -20.692 3.328 1.00 37.31 258 VAL A CA 1
ATOM 2055 C C . VAL A 1 258 ? 36.085 -21.889 4.194 1.00 37.31 258 VAL A C 1
A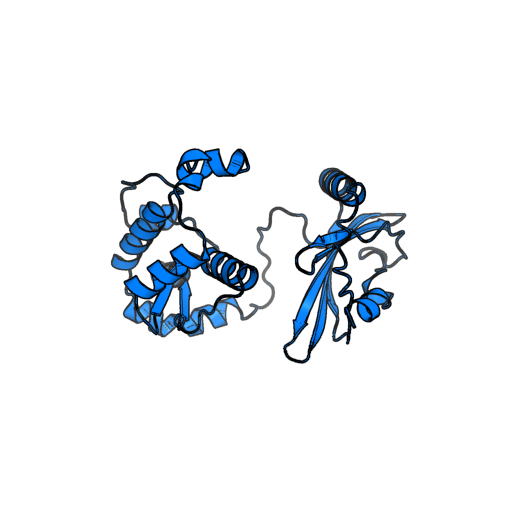TOM 2057 O O . VAL A 1 258 ? 35.852 -21.741 5.392 1.00 37.31 258 VAL A O 1
ATOM 2060 N N . LYS A 1 259 ? 35.947 -23.065 3.572 1.00 42.69 259 LYS A N 1
ATOM 2061 C CA . LYS A 1 259 ? 35.955 -24.342 4.292 1.00 42.69 259 LYS A CA 1
ATOM 2062 C C . LYS A 1 259 ? 37.348 -24.489 4.908 1.00 42.69 259 LYS A C 1
ATOM 2064 O O . LYS A 1 259 ? 38.320 -24.593 4.165 1.00 42.69 259 LYS A O 1
ATOM 2069 N N . LYS A 1 260 ? 37.444 -24.463 6.238 1.00 41.66 260 LYS A N 1
ATOM 2070 C CA . LYS A 1 260 ? 38.602 -25.036 6.928 1.00 41.66 260 LYS A CA 1
ATOM 2071 C C . LYS A 1 260 ? 38.406 -26.553 6.959 1.00 41.66 260 LYS A C 1
ATOM 2073 O O . LYS A 1 260 ? 37.332 -27.007 7.353 1.00 41.66 260 LYS A O 1
ATOM 2078 N N . ILE A 1 261 ? 39.404 -27.258 6.434 1.00 47.12 261 ILE A N 1
ATOM 2079 C CA . ILE A 1 261 ? 39.674 -28.679 6.684 1.00 47.12 261 ILE A CA 1
ATOM 2080 C C . ILE A 1 261 ? 40.204 -28.791 8.113 1.00 47.12 261 ILE A C 1
ATOM 2082 O O . ILE A 1 261 ? 40.936 -27.853 8.514 1.00 47.12 261 ILE A O 1
#

Radius of gyration: 22.97 Å; chains: 1; bounding box: 62×46×58 Å